Protein AF-0000000070612919 (afdb_homodimer)

Radius of gyration: 32.74 Å; Cα contacts (8 Å, |Δi|>4): 450; chains: 2; bounding box: 88×115×84 Å

Nearest PDB structures (foldseek):
  4xm5-assembly1_A-2  TM=6.635E-01  e=2.424E-01  Nakaseomyces glabratus
  7cq2-assembly1_A  TM=6.556E-01  e=3.305E-01  Saccharomyces cerevisiae YJM789
  7cq4-assembly1_A  TM=4.550E-01  e=1.778E-01  Saccharomyces cerevisiae YJM789
  5kg8-assembly1_D  TM=2.365E-01  e=3.948E+00  Oryctolagus cuniculus
  4xm5-assembly1_A-2  TM=6.132E-01  e=2.180E-01  Nakaseomyces glabratus

InterPro domains:
  IPR018306 Bacteriophage T5, Orf172 DNA-binding [SM00974] (64-147)

Solvent-accessible surface area (backbone atoms only — not comparable to full-atom values): 20672 Å² total; per-residue (Å²): 133,87,78,84,73,82,81,86,69,78,82,78,66,80,74,74,74,72,81,69,80,70,78,74,64,71,74,61,67,83,68,68,73,92,66,70,78,74,61,82,77,72,57,70,63,54,53,39,65,69,39,51,39,24,30,33,34,37,31,32,27,52,76,40,61,33,81,46,35,34,37,57,48,71,43,66,53,92,58,55,65,56,55,50,54,57,49,31,36,85,66,36,55,44,58,61,42,72,27,32,76,41,80,32,72,48,20,65,59,53,47,49,52,52,50,63,76,41,51,91,30,40,57,30,68,70,50,73,86,30,47,30,32,54,48,59,65,66,60,56,50,51,54,44,32,74,73,77,38,88,74,79,66,46,90,73,67,80,58,59,56,47,55,52,19,52,52,53,53,52,58,67,73,98,134,89,79,83,79,79,80,81,77,76,74,76,68,81,74,75,75,69,82,69,79,68,76,73,64,71,70,59,68,79,68,66,72,91,66,70,78,72,63,81,76,70,53,57,69,50,51,42,66,67,38,53,40,24,31,33,35,37,31,30,28,52,75,40,59,33,82,46,34,34,37,57,47,71,44,67,54,91,60,56,65,56,55,53,52,60,47,30,37,86,65,34,56,45,58,61,40,72,29,31,76,41,80,32,71,47,20,66,59,54,48,49,52,52,51,64,78,42,52,92,30,41,57,32,69,70,49,73,84,30,47,30,29,53,48,60,64,66,59,55,50,50,54,46,33,74,73,77,38,89,74,80,66,46,91,75,66,78,58,60,57,47,56,52,21,52,51,52,55,53,58,67,74,98

Foldseek 3Di:
DDCCVPDPDDDPPPPDPPPPDDPPPPPPPVPDDDPPPPPCPDDPVVVLVVFLKWKWWWKDQCLFPNPQKIFTDIDSDPPRVVVQVVVQDDVTPAGIDTFFIGTDRRRVVLSVQLCVVQVVQDPDVPDSVGRMGRHQPVVSQVSSCVVPNHGGTDRDDCSPVSVVVVVVVVVVVD/DPCCVPCPDPVPPDPPPPPPDDPPPPVPPVPDDDPPDPPCPPPPVVVLVVFLKWKWWWKDQCLFPNPQKIFTDIDSDPPRVVVQVVVQDDVTPAGIDTFFIGTDRRRVVLSVQLCVVQVVQDPDVPDSVRRMGRHQPVVSQVSSCVVPNHGGTDRDDCSPVSVVVVVVVVVVVD

Structure (mmCIF, N/CA/C/O backbone):
data_AF-0000000070612919-model_v1
#
loop_
_entity.id
_entity.type
_entity.pdbx_description
1 polymer 'Chromosome segregation ATPase'
#
loop_
_atom_site.group_PDB
_atom_site.id
_atom_site.type_symbol
_atom_site.label_atom_id
_atom_site.label_alt_id
_atom_site.label_comp_id
_atom_site.label_asym_id
_atom_site.label_entity_id
_atom_site.label_seq_id
_atom_site.pdbx_PDB_ins_code
_atom_site.Cartn_x
_atom_site.Cartn_y
_atom_site.Cartn_z
_atom_site.occupancy
_atom_site.B_iso_or_equiv
_atom_site.auth_seq_id
_atom_site.auth_comp_id
_atom_site.auth_asym_id
_atom_site.auth_atom_id
_atom_site.pdbx_PDB_model_num
ATOM 1 N N . MET A 1 1 ? -44.094 54.719 -36.969 1 22.58 1 MET A N 1
ATOM 2 C CA . MET A 1 1 ? -43.469 54.406 -38.25 1 22.58 1 MET A CA 1
ATOM 3 C C . MET A 1 1 ? -41.969 54.719 -38.219 1 22.58 1 MET A C 1
ATOM 5 O O . MET A 1 1 ? -41.281 54.719 -39.219 1 22.58 1 MET A O 1
ATOM 9 N N . LEU A 1 2 ? -41.344 55.125 -36.969 1 25.31 2 LEU A N 1
ATOM 10 C CA . LEU A 1 2 ? -40.156 55.938 -36.906 1 25.31 2 LEU A CA 1
ATOM 11 C C . LEU A 1 2 ? -38.906 55.125 -37.312 1 25.31 2 LEU A C 1
ATOM 13 O O . LEU A 1 2 ? -38.719 54 -36.812 1 25.31 2 LEU A O 1
ATOM 17 N N . SER A 1 3 ? -38.188 55.406 -38.5 1 25.11 3 SER A N 1
ATOM 18 C CA . SER A 1 3 ? -37.219 54.875 -39.469 1 25.11 3 SER A CA 1
ATOM 19 C C . SER A 1 3 ? -35.812 54.875 -38.875 1 25.11 3 SER A C 1
ATOM 21 O O . SER A 1 3 ? -34.906 55.469 -39.469 1 25.11 3 SER A O 1
ATOM 23 N N . SER A 1 4 ? -35.531 54.719 -37.5 1 26.38 4 SER A N 1
ATOM 24 C CA . SER A 1 4 ? -34.281 55.094 -36.875 1 26.38 4 SER A CA 1
ATOM 25 C C . SER A 1 4 ? -33.094 54.312 -37.438 1 26.38 4 SER A C 1
ATOM 27 O O . SER A 1 4 ? -32.969 53.125 -37.156 1 26.38 4 SER A O 1
ATOM 29 N N . SER A 1 5 ? -32.531 54.625 -38.656 1 24.47 5 SER A N 1
ATOM 30 C CA . SER A 1 5 ? -31.562 54.156 -39.625 1 24.47 5 SER A CA 1
ATOM 31 C C . SER A 1 5 ? -30.141 54.188 -39.094 1 24.47 5 SER A C 1
ATOM 33 O O . SER A 1 5 ? -29.328 55.031 -39.469 1 24.47 5 SER A O 1
ATOM 35 N N . VAL A 1 6 ? -29.906 54.188 -37.688 1 26.27 6 VAL A N 1
ATOM 36 C CA . VAL A 1 6 ? -28.594 54.688 -37.25 1 26.27 6 VAL A CA 1
ATOM 37 C C . VAL A 1 6 ? -27.484 53.875 -37.906 1 26.27 6 VAL A C 1
ATOM 39 O O . VAL A 1 6 ? -27.594 52.656 -38.094 1 26.27 6 VAL A O 1
ATOM 42 N N . TYR A 1 7 ? -26.516 54.531 -38.531 1 23 7 TYR A N 1
ATOM 43 C CA . TYR A 1 7 ? -25.359 54.531 -39.438 1 23 7 TYR A CA 1
ATOM 44 C C . TYR A 1 7 ? -24.234 53.656 -38.906 1 23 7 TYR A C 1
ATOM 46 O O . TYR A 1 7 ? -23.766 53.875 -37.781 1 23 7 TYR A O 1
ATOM 54 N N . TRP A 1 8 ? -24.078 52.281 -39.281 1 22.36 8 TRP A N 1
ATOM 55 C CA . TRP A 1 8 ? -23.266 51.094 -39 1 22.36 8 TRP A CA 1
ATOM 56 C C . TRP A 1 8 ? -21.812 51.344 -39.375 1 22.36 8 TRP A C 1
ATOM 58 O O . TRP A 1 8 ? -21.016 50.406 -39.438 1 22.36 8 TRP A O 1
ATOM 68 N N . LYS A 1 9 ? -21.609 52.656 -39.844 1 20.98 9 LYS A N 1
ATOM 69 C CA . LYS A 1 9 ? -20.562 52.719 -40.844 1 20.98 9 LYS A CA 1
ATOM 70 C C . LYS A 1 9 ? -19.234 52.188 -40.312 1 20.98 9 LYS A C 1
ATOM 72 O O . LYS A 1 9 ? -18.609 51.312 -40.906 1 20.98 9 LYS A O 1
ATOM 77 N N . LYS A 1 10 ? -18.406 53.125 -39.844 1 21.59 10 LYS A N 1
ATOM 78 C CA . LYS A 1 10 ? -17.188 53.531 -40.531 1 21.59 10 LYS A CA 1
ATOM 79 C C . LYS A 1 10 ? -16.016 52.656 -40.156 1 21.59 10 LYS A C 1
ATOM 81 O O . LYS A 1 10 ? -15.281 52.156 -41 1 21.59 10 LYS A O 1
ATOM 86 N N . LEU A 1 11 ? -15.32 52.844 -38.906 1 23.86 11 LEU A N 1
ATOM 87 C CA . LEU A 1 11 ? -13.953 53.375 -38.812 1 23.86 11 LEU A CA 1
ATOM 88 C C . LEU A 1 11 ? -12.953 52.219 -38.719 1 23.86 11 LEU A C 1
ATOM 90 O O . LEU A 1 11 ? -11.914 52.344 -38.094 1 23.86 11 LEU A O 1
ATOM 94 N N . CYS A 1 12 ? -13.305 50.938 -39.094 1 22.41 12 CYS A N 1
ATOM 95 C CA . CYS A 1 12 ? -12.484 49.875 -38.5 1 22.41 12 CYS A CA 1
ATOM 96 C C . CYS A 1 12 ? -11.102 49.844 -39.125 1 22.41 12 CYS A C 1
ATOM 98 O O . CYS A 1 12 ? -10.93 49.375 -40.25 1 22.41 12 CYS A O 1
ATOM 100 N N . SER A 1 13 ? -10.477 51.062 -39.125 1 24.03 13 SER A N 1
ATOM 101 C CA . SER A 1 13 ? -9.25 51.094 -39.906 1 24.03 13 SER A CA 1
ATOM 102 C C . SER A 1 13 ? -8.352 49.906 -39.562 1 24.03 13 SER A C 1
ATOM 104 O O . SER A 1 13 ? -8.398 49.406 -38.438 1 24.03 13 SER A O 1
ATOM 106 N N . PRO A 1 14 ? -7.684 49.25 -40.594 1 26.38 14 PRO A N 1
ATOM 107 C CA . PRO A 1 14 ? -6.875 48.031 -40.625 1 26.38 14 PRO A CA 1
ATOM 108 C C . PRO A 1 14 ? -5.594 48.156 -39.812 1 26.38 14 PRO A C 1
ATOM 110 O O . PRO A 1 14 ? -4.777 49.062 -40.062 1 26.38 14 PRO A O 1
ATOM 113 N N . LEU A 1 15 ? -5.75 48.188 -38.438 1 26.31 15 LEU A N 1
ATOM 114 C CA . LEU A 1 15 ? -4.582 48.438 -37.594 1 26.31 15 LEU A CA 1
ATOM 115 C C . LEU A 1 15 ? -3.377 47.656 -38.125 1 26.31 15 LEU A C 1
ATOM 117 O O . LEU A 1 15 ? -3.486 46.469 -38.406 1 26.31 15 LEU A O 1
ATOM 121 N N . LYS A 1 16 ? -2.521 48.375 -38.812 1 26.98 16 LYS A N 1
ATOM 122 C CA . LYS A 1 16 ? -1.224 47.969 -39.344 1 26.98 16 LYS A CA 1
ATOM 123 C C . LYS A 1 16 ? -0.482 47.094 -38.344 1 26.98 16 LYS A C 1
ATOM 125 O O . LYS A 1 16 ? -0.331 47.438 -37.188 1 26.98 16 LYS A O 1
ATOM 130 N N . VAL A 1 17 ? -0.618 45.812 -38.531 1 24.44 17 VAL A N 1
ATOM 131 C CA . VAL A 1 17 ? 0.01 44.719 -37.812 1 24.44 17 VAL A CA 1
ATOM 132 C C . VAL A 1 17 ? 1.516 44.969 -37.719 1 24.44 17 VAL A C 1
ATOM 134 O O . VAL A 1 17 ? 2.211 44.969 -38.719 1 24.44 17 VAL A O 1
ATOM 137 N N . LEU A 1 18 ? 1.846 46.062 -36.969 1 26.64 18 LEU A N 1
ATOM 138 C CA . LEU A 1 18 ? 3.281 46.312 -36.875 1 26.64 18 LEU A CA 1
ATOM 139 C C . LEU A 1 18 ? 4.023 45 -36.594 1 26.64 18 LEU A C 1
ATOM 141 O O . LEU A 1 18 ? 3.541 44.156 -35.844 1 26.64 18 LEU A O 1
ATOM 145 N N . THR A 1 19 ? 4.828 44.562 -37.594 1 27.52 19 THR A N 1
ATOM 146 C CA . THR A 1 19 ? 5.723 43.438 -37.75 1 27.52 19 THR A CA 1
ATOM 147 C C . THR A 1 19 ? 6.688 43.344 -36.562 1 27.52 19 THR A C 1
ATOM 149 O O . THR A 1 19 ? 7.555 44.219 -36.406 1 27.52 19 THR A O 1
ATOM 152 N N . GLY A 1 20 ? 6.094 43.312 -35.375 1 26.23 20 GLY A N 1
ATOM 153 C CA . GLY A 1 20 ? 6.777 43.438 -34.094 1 26.23 20 GLY A CA 1
ATOM 154 C C . GLY A 1 20 ? 8.016 42.594 -34 1 26.23 20 GLY A C 1
ATOM 155 O O . GLY A 1 20 ? 8.016 41.438 -34.438 1 26.23 20 GLY A O 1
ATOM 156 N N . LYS A 1 21 ? 9.203 43.219 -34.125 1 31.52 21 LYS A N 1
ATOM 157 C CA . LYS A 1 21 ? 10.578 42.75 -34.031 1 31.52 21 LYS A CA 1
ATOM 158 C C . LYS A 1 21 ? 10.719 41.688 -32.938 1 31.52 21 LYS A C 1
ATOM 160 O O . LYS A 1 21 ? 10.125 41.812 -31.859 1 31.52 21 LYS A O 1
ATOM 165 N N . SER A 1 22 ? 11.047 40.438 -33.25 1 26.25 22 SER A N 1
ATOM 166 C CA . SER A 1 22 ? 11.164 39.156 -32.562 1 26.25 22 SER A CA 1
ATOM 167 C C . SER A 1 22 ? 12.125 39.25 -31.391 1 26.25 22 SER A C 1
ATOM 169 O O . SER A 1 22 ? 13.211 39.812 -31.5 1 26.25 22 SER A O 1
ATOM 171 N N . TRP A 1 23 ? 11.57 39.219 -30.156 1 23.64 23 TRP A N 1
ATOM 172 C CA . TRP A 1 23 ? 12.188 39.312 -28.844 1 23.64 23 TRP A CA 1
ATOM 173 C C . TRP A 1 23 ? 13.445 38.438 -28.766 1 23.64 23 TRP A C 1
ATOM 175 O O . TRP A 1 23 ? 14.227 38.562 -27.828 1 23.64 23 TRP A O 1
ATOM 185 N N . LYS A 1 24 ? 13.789 37.625 -29.812 1 33 24 LYS A N 1
ATOM 186 C CA . LYS A 1 24 ? 14.938 36.719 -29.734 1 33 24 LYS A CA 1
ATOM 187 C C . LYS A 1 24 ? 16.234 37.5 -29.547 1 33 24 LYS A C 1
ATOM 189 O O . LYS A 1 24 ? 17.219 36.969 -29.047 1 33 24 LYS A O 1
ATOM 194 N N . ASP A 1 25 ? 16.234 38.656 -30.203 1 26.89 25 ASP A N 1
ATOM 195 C CA . ASP A 1 25 ? 17.578 39.188 -30.438 1 26.89 25 ASP A CA 1
ATOM 196 C C . ASP A 1 25 ? 18.203 39.656 -29.125 1 26.89 25 ASP A C 1
ATOM 198 O O . ASP A 1 25 ? 19.438 39.688 -29 1 26.89 25 ASP A O 1
ATOM 202 N N . SER A 1 26 ? 17.422 40.406 -28.375 1 28.47 26 SER A N 1
ATOM 203 C CA . SER A 1 26 ? 18.188 41.219 -27.453 1 28.47 26 SER A CA 1
ATOM 204 C C . SER A 1 26 ? 18.797 40.406 -26.328 1 28.47 26 SER A C 1
ATOM 206 O O . SER A 1 26 ? 19.641 40.875 -25.578 1 28.47 26 SER A O 1
ATOM 208 N N . VAL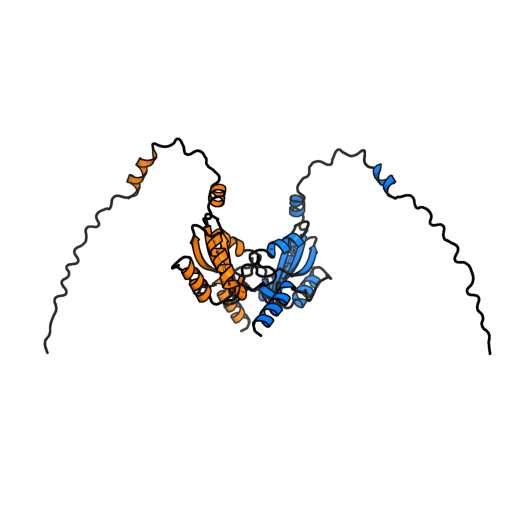 A 1 27 ? 18.266 39.188 -26.094 1 29.53 27 VAL A N 1
ATOM 209 C CA . VAL A 1 27 ? 18.625 38.625 -24.797 1 29.53 27 VAL A CA 1
ATOM 210 C C . VAL A 1 27 ? 20.062 38.125 -24.828 1 29.53 27 VAL A C 1
ATOM 212 O O . VAL A 1 27 ? 20.578 37.625 -23.828 1 29.53 27 VAL A O 1
ATOM 215 N N . TRP A 1 28 ? 20.734 38.156 -25.984 1 27.97 28 TRP A N 1
ATOM 216 C CA . TRP A 1 28 ? 22 37.438 -26.062 1 27.97 28 TRP A CA 1
ATOM 217 C C . TRP A 1 28 ? 23.109 38.219 -25.359 1 27.97 28 TRP A C 1
ATOM 219 O O . TRP A 1 28 ? 24.172 37.656 -25.062 1 27.97 28 TRP A O 1
ATOM 229 N N . SER A 1 29 ? 23.031 39.562 -25.391 1 28.2 29 SER A N 1
ATOM 230 C CA . SER A 1 29 ? 24.312 40.188 -25.156 1 28.2 29 SER A CA 1
ATOM 231 C C . SER A 1 29 ? 24.781 39.969 -23.719 1 28.2 29 SER A C 1
ATOM 233 O O . SER A 1 29 ? 25.969 40.156 -23.406 1 28.2 29 SER A O 1
ATOM 235 N N . TRP A 1 30 ? 23.859 39.906 -22.766 1 27.91 30 TRP A N 1
ATOM 236 C CA . TRP A 1 30 ? 24.406 40.094 -21.422 1 27.91 30 TRP A CA 1
ATOM 237 C C . TRP A 1 30 ? 25.25 38.875 -21 1 27.91 30 TRP A C 1
ATOM 239 O O . TRP A 1 30 ? 25.625 38.75 -19.828 1 27.91 30 TRP A O 1
ATOM 249 N N . SER A 1 31 ? 25.703 38.031 -21.984 1 29.67 31 SER A N 1
ATOM 250 C CA . SER A 1 31 ? 26.344 36.75 -21.641 1 29.67 31 SER A CA 1
ATOM 251 C C . SER A 1 31 ? 27.719 37 -21.047 1 29.67 31 SER A C 1
ATOM 253 O O . SER A 1 31 ? 28.406 36.031 -20.656 1 29.67 31 SER A O 1
ATOM 255 N N . ARG A 1 32 ? 28.391 38.031 -21.344 1 27.06 32 ARG A N 1
ATOM 256 C CA . ARG A 1 32 ? 29.844 37.875 -21.328 1 27.06 32 ARG A CA 1
ATOM 257 C C . ARG A 1 32 ? 30.344 37.719 -19.891 1 27.06 32 ARG A C 1
ATOM 259 O O . ARG A 1 32 ? 31.266 36.906 -19.656 1 27.06 32 ARG A O 1
ATOM 266 N N . LYS A 1 33 ? 30.359 38.781 -19.094 1 30.91 33 LYS A N 1
ATOM 267 C CA . LYS A 1 33 ? 31.438 39.031 -18.141 1 30.91 33 LYS A CA 1
ATOM 268 C C . LYS A 1 33 ? 31.484 38 -17.047 1 30.91 33 LYS A C 1
ATOM 270 O O . LYS A 1 33 ? 32.562 37.5 -16.688 1 30.91 33 LYS A O 1
ATOM 275 N N . SER A 1 34 ? 30.578 38.062 -15.984 1 28.81 34 SER A N 1
ATOM 276 C CA . SER A 1 34 ? 30.984 37.656 -14.641 1 28.81 34 SER A CA 1
ATOM 277 C C . SER A 1 34 ? 31.031 36.125 -14.508 1 28.81 34 SER A C 1
ATOM 279 O O . SER A 1 34 ? 30 35.5 -14.375 1 28.81 34 SER A O 1
ATOM 281 N N . ARG A 1 35 ? 31.812 35.406 -15.273 1 31.92 35 ARG A N 1
ATOM 282 C CA . ARG A 1 35 ? 32.125 34 -15.219 1 31.92 35 ARG A CA 1
ATOM 283 C C . ARG A 1 35 ? 32.594 33.594 -13.82 1 31.92 35 ARG A C 1
ATOM 285 O O . ARG A 1 35 ? 32.938 32.438 -13.586 1 31.92 35 ARG A O 1
ATOM 292 N N . THR A 1 36 ? 33.281 34.438 -13.219 1 30.12 36 THR A N 1
ATOM 293 C CA . THR A 1 36 ? 34.188 33.938 -12.188 1 30.12 36 THR A CA 1
ATOM 294 C C . THR A 1 36 ? 33.406 33.156 -11.133 1 30.12 36 THR A C 1
ATOM 296 O O . THR A 1 36 ? 33.875 32.125 -10.648 1 30.12 36 THR A O 1
ATOM 299 N N . CYS A 1 37 ? 32.656 33.906 -10.297 1 29.39 37 CYS A N 1
ATOM 300 C CA . CYS A 1 37 ? 32.344 33.406 -8.961 1 29.39 37 CYS A CA 1
ATOM 301 C C . CYS A 1 37 ? 31.453 32.188 -9.031 1 29.39 37 CYS A C 1
ATOM 303 O O . CYS A 1 37 ? 30.812 31.828 -8.039 1 29.39 37 CYS A O 1
ATOM 305 N N . ILE A 1 38 ? 30.922 31.781 -10.219 1 32.09 38 ILE A N 1
ATOM 306 C CA . ILE A 1 38 ? 29.969 30.719 -9.969 1 32.09 38 ILE A CA 1
ATOM 307 C C . ILE A 1 38 ? 30.703 29.5 -9.367 1 32.09 38 ILE A C 1
ATOM 309 O O . ILE A 1 38 ? 31.406 28.781 -10.078 1 32.09 38 ILE A O 1
ATOM 313 N N . SER A 1 39 ? 31.578 29.688 -8.492 1 33.22 39 SER A N 1
ATOM 314 C CA . SER A 1 39 ? 32.125 28.547 -7.754 1 33.22 39 SER A CA 1
ATOM 315 C C . SER A 1 39 ? 31.047 27.453 -7.578 1 33.22 39 SER A C 1
ATOM 317 O O . SER A 1 39 ? 29.859 27.75 -7.551 1 33.22 39 SER A O 1
ATOM 319 N N . SER A 1 40 ? 31.406 26.141 -7.824 1 33.94 40 SER A N 1
ATOM 320 C CA . SER A 1 40 ? 30.797 24.828 -7.848 1 33.94 40 SER A CA 1
ATOM 321 C C . SER A 1 40 ? 29.891 24.609 -6.641 1 33.94 40 SER A C 1
ATOM 323 O O . SER A 1 40 ? 30.328 24.062 -5.625 1 33.94 40 SER A O 1
ATOM 325 N N . MET A 1 41 ? 29.438 25.516 -5.965 1 36.84 41 MET A N 1
ATOM 326 C CA . MET A 1 41 ? 28.484 25.109 -4.938 1 36.84 41 MET A CA 1
ATOM 327 C C . MET A 1 41 ? 27.453 24.125 -5.5 1 36.84 41 MET A C 1
ATOM 329 O O . MET A 1 41 ? 26.578 24.516 -6.277 1 36.84 41 MET A O 1
ATOM 333 N N . ASN A 1 42 ? 27.703 22.938 -5.957 1 38.41 42 ASN A N 1
ATOM 334 C CA . ASN A 1 42 ? 27.047 21.703 -6.371 1 38.41 42 ASN A CA 1
ATOM 335 C C . ASN A 1 42 ? 25.625 21.609 -5.828 1 38.41 42 ASN A C 1
ATOM 337 O O . ASN A 1 42 ? 25.141 22.547 -5.203 1 38.41 42 ASN A O 1
ATOM 341 N N . ALA A 1 43 ? 25.078 20.422 -4.957 1 38.56 43 ALA A N 1
ATOM 342 C CA . ALA A 1 43 ? 23.891 19.578 -5.055 1 38.56 43 ALA A CA 1
ATOM 343 C C . ALA A 1 43 ? 22.656 20.312 -4.566 1 38.56 43 ALA A C 1
ATOM 345 O O . ALA A 1 43 ? 22.641 20.875 -3.465 1 38.56 43 ALA A O 1
ATOM 346 N N . PRO A 1 44 ? 21.797 20.859 -5.445 1 47.38 44 PRO A N 1
ATOM 347 C CA . PRO A 1 44 ? 20.422 21.219 -5.086 1 47.38 44 PRO A CA 1
ATOM 348 C C . PRO A 1 44 ? 19.906 20.422 -3.889 1 47.38 44 PRO A C 1
ATOM 350 O O . PRO A 1 44 ? 19.125 20.953 -3.09 1 47.38 44 PRO A O 1
ATOM 353 N N . SER A 1 45 ? 20.266 19.172 -3.912 1 49.69 45 SER A N 1
ATOM 354 C CA . SER A 1 45 ? 19.859 18.312 -2.816 1 49.69 45 SER A CA 1
ATOM 355 C C . SER A 1 45 ? 20.375 18.812 -1.479 1 49.69 45 SER A C 1
ATOM 357 O O . SER A 1 45 ? 19.703 18.719 -0.458 1 49.69 45 SER A O 1
ATOM 359 N N . LEU A 1 46 ? 21.672 19.328 -1.546 1 50.41 46 LEU A N 1
ATOM 360 C CA . LEU A 1 46 ? 22.266 19.828 -0.306 1 50.41 46 LEU A CA 1
ATOM 361 C C . LEU A 1 46 ? 21.578 21.094 0.168 1 50.41 46 LEU A C 1
ATOM 363 O O . LEU A 1 46 ? 21.328 21.266 1.365 1 50.41 46 LEU A O 1
ATOM 367 N N . TRP A 1 47 ? 21.391 22.031 -0.748 1 47.56 47 TRP A N 1
ATOM 368 C CA . TRP A 1 47 ? 20.719 23.266 -0.361 1 47.56 47 TRP A CA 1
ATOM 369 C C . TRP A 1 47 ? 19.297 22.984 0.123 1 47.56 47 TRP A C 1
ATOM 371 O O . TRP A 1 47 ? 18.828 23.594 1.09 1 47.56 47 TRP A O 1
ATOM 381 N N . ALA A 1 48 ? 18.531 22.172 -0.645 1 52.47 48 ALA A N 1
ATOM 382 C CA . ALA A 1 48 ? 17.219 21.75 -0.156 1 52.47 48 ALA A CA 1
ATOM 383 C C . ALA A 1 48 ? 17.328 21.094 1.217 1 52.47 48 ALA A C 1
ATOM 385 O O . ALA A 1 48 ? 16.469 21.281 2.074 1 52.47 48 ALA A O 1
ATOM 386 N N . GLN A 1 49 ? 18.406 20.312 1.285 1 53.12 49 GLN A N 1
ATOM 387 C CA . GLN A 1 49 ? 18.672 19.719 2.594 1 53.12 49 GLN A CA 1
ATOM 388 C C . GLN A 1 49 ? 18.906 20.797 3.643 1 53.12 49 GLN A C 1
ATOM 390 O O . GLN A 1 49 ? 18.578 20.625 4.812 1 53.12 49 GLN A O 1
ATOM 395 N N . LEU A 1 50 ? 19.484 21.844 3.053 1 62.19 50 LEU A N 1
ATOM 396 C CA . LEU A 1 50 ? 19.812 22.891 4.027 1 62.19 50 LEU A CA 1
ATOM 397 C C . LEU A 1 50 ? 18.578 23.734 4.332 1 62.19 50 LEU A C 1
ATOM 399 O O . LEU A 1 50 ? 18.422 24.234 5.453 1 62.19 50 LEU A O 1
ATOM 403 N N . THR A 1 51 ? 17.688 23.844 3.287 1 74.25 51 THR A N 1
ATOM 404 C CA . THR A 1 51 ? 16.5 24.641 3.576 1 74.25 51 THR A CA 1
ATOM 405 C C . THR A 1 51 ? 15.367 23.75 4.066 1 74.25 51 THR A C 1
ATOM 407 O O . THR A 1 51 ? 15.359 22.531 3.814 1 74.25 51 THR A O 1
ATOM 410 N N . LYS A 1 52 ? 14.555 24.141 4.91 1 89.56 52 LYS A N 1
ATOM 411 C CA . LYS A 1 52 ? 13.367 23.469 5.426 1 89.56 52 LYS A CA 1
ATOM 412 C C . LYS A 1 52 ? 12.242 23.469 4.395 1 89.56 52 LYS A C 1
ATOM 414 O O . LYS A 1 52 ? 11.133 23.016 4.68 1 89.56 52 LYS A O 1
ATOM 419 N N . GLN A 1 53 ? 12.664 23.969 3.168 1 93.69 53 GLN A N 1
ATOM 420 C CA . GLN A 1 53 ? 11.664 24.078 2.113 1 93.69 53 GLN A CA 1
ATOM 421 C C . GLN A 1 53 ? 11.297 22.703 1.553 1 93.69 53 GLN A C 1
ATOM 423 O O . GLN A 1 53 ? 12.164 21.828 1.417 1 93.69 53 GLN A O 1
ATOM 428 N N . GLY A 1 54 ? 10 22.531 1.202 1 97 54 GLY A N 1
ATOM 429 C CA . GLY A 1 54 ? 9.5 21.297 0.622 1 97 54 GLY A CA 1
ATOM 430 C C . GLY A 1 54 ? 8.008 21.328 0.338 1 97 54 GLY A C 1
ATOM 431 O O . GLY A 1 54 ? 7.414 22.406 0.247 1 97 54 GLY A O 1
ATOM 432 N N . HIS A 1 55 ? 7.527 20.188 0.036 1 98 55 HIS A N 1
ATOM 433 C CA . HIS A 1 55 ? 6.105 20.031 -0.262 1 98 55 HIS A CA 1
ATOM 434 C C . HIS A 1 55 ? 5.445 19.062 0.699 1 98 55 HIS A C 1
ATOM 436 O O . HIS A 1 55 ? 5.945 17.953 0.907 1 98 55 HIS A O 1
ATOM 442 N N . VAL A 1 56 ? 4.387 19.484 1.317 1 98.62 56 VAL A N 1
ATOM 443 C CA . VAL A 1 56 ? 3.512 18.578 2.057 1 98.62 56 VAL A CA 1
ATOM 444 C C . VAL A 1 56 ? 2.393 18.094 1.144 1 98.62 56 VAL A C 1
ATOM 446 O O . VAL A 1 56 ? 1.77 18.875 0.429 1 98.62 56 VAL A O 1
ATOM 449 N N . TYR A 1 57 ? 2.213 16.797 1.1 1 98.75 57 TYR A N 1
ATOM 450 C CA . TYR A 1 57 ? 1.181 16.25 0.224 1 98.75 57 TYR A CA 1
ATOM 451 C C . TYR A 1 57 ? 0.121 15.516 1.026 1 98.75 57 TYR A C 1
ATOM 453 O O . TYR A 1 57 ? 0.416 14.945 2.082 1 98.75 57 TYR A O 1
ATOM 461 N N . VAL A 1 58 ? -1.085 15.547 0.547 1 98.81 58 VAL A N 1
ATOM 462 C CA . VAL A 1 58 ? -2.225 14.75 0.985 1 98.81 58 VAL A CA 1
ATOM 463 C C . VAL A 1 58 ? -2.699 13.859 -0.16 1 98.81 58 VAL A C 1
ATOM 465 O O . VAL A 1 58 ? -3.152 14.352 -1.194 1 98.81 58 VAL A O 1
ATOM 468 N N . ILE A 1 59 ? -2.561 12.531 0.049 1 98.75 59 ILE A N 1
ATOM 469 C CA . ILE A 1 59 ? -2.895 11.617 -1.037 1 98.75 59 ILE A CA 1
ATOM 470 C C . ILE A 1 59 ? -3.773 10.484 -0.507 1 98.75 59 ILE A C 1
ATOM 472 O O . ILE A 1 59 ? -3.787 10.211 0.695 1 98.75 59 ILE A O 1
ATOM 476 N N . SER A 1 60 ? -4.543 9.945 -1.375 1 98.75 60 SER A N 1
ATOM 477 C CA . SER A 1 60 ? -5.387 8.805 -1.053 1 98.75 60 SER A CA 1
ATOM 478 C C . SER A 1 60 ? -5.281 7.723 -2.121 1 98.75 60 SER A C 1
ATOM 480 O O . SER A 1 60 ? -4.699 7.945 -3.184 1 98.75 60 SER A O 1
ATOM 482 N N . ASN A 1 61 ? -5.711 6.602 -1.851 1 98.5 61 ASN A N 1
ATOM 483 C CA . ASN A 1 61 ? -5.816 5.441 -2.727 1 98.5 61 ASN A CA 1
ATOM 484 C C . ASN A 1 61 ? -7.051 4.605 -2.404 1 98.5 61 ASN A C 1
ATOM 486 O O . ASN A 1 61 ? -6.953 3.57 -1.744 1 98.5 61 ASN A O 1
ATOM 490 N N . ILE A 1 62 ? -8.148 5.086 -2.852 1 97.5 62 ILE A N 1
ATOM 491 C CA . ILE A 1 62 ? -9.453 4.559 -2.451 1 97.5 62 ILE A CA 1
ATOM 492 C C . ILE A 1 62 ? -9.555 3.088 -2.854 1 97.5 62 ILE A C 1
ATOM 494 O O . ILE A 1 62 ? -10.117 2.273 -2.117 1 97.5 62 ILE A O 1
ATOM 498 N N . GLY A 1 63 ? -9.008 2.742 -3.986 1 97.56 63 GLY A N 1
ATOM 499 C CA . GLY A 1 63 ? -9.078 1.357 -4.422 1 97.56 63 GLY A CA 1
ATOM 500 C C . GLY A 1 63 ? -8.273 0.413 -3.549 1 97.56 63 GLY A C 1
ATOM 501 O O . GLY A 1 63 ? -8.531 -0.793 -3.531 1 97.56 63 GLY A O 1
ATOM 502 N N . SER A 1 64 ? -7.316 0.989 -2.848 1 98.44 64 SER A N 1
ATOM 503 C CA . SER A 1 64 ? -6.434 0.158 -2.033 1 98.44 64 SER A CA 1
ATOM 504 C C . SER A 1 64 ? -6.852 0.182 -0.566 1 98.44 64 SER A C 1
ATOM 506 O O . SER A 1 64 ? -6.855 -0.855 0.1 1 98.44 64 SER A O 1
ATOM 508 N N . PHE A 1 65 ? -7.191 1.387 -0.089 1 98.44 65 PHE A N 1
ATOM 509 C CA . PHE A 1 65 ? -7.309 1.543 1.355 1 98.44 65 PHE A CA 1
ATOM 510 C C . PHE A 1 65 ? -8.742 1.895 1.748 1 98.44 65 PHE A C 1
ATOM 512 O O . PHE A 1 65 ? -9.086 1.884 2.932 1 98.44 65 PHE A O 1
ATOM 519 N N . GLY A 1 66 ? -9.57 2.201 0.753 1 97 66 GLY A N 1
ATOM 520 C CA . GLY A 1 66 ? -10.938 2.598 1.044 1 97 66 GLY A CA 1
ATOM 521 C C . GLY A 1 66 ? -11.102 4.098 1.206 1 97 66 GLY A C 1
ATOM 522 O O . GLY A 1 66 ? -10.141 4.855 1.047 1 97 66 GLY A O 1
ATOM 523 N N . GLU A 1 67 ? -12.328 4.496 1.504 1 96.75 67 GLU A N 1
ATOM 524 C CA . GLU A 1 67 ? -12.672 5.91 1.626 1 96.75 67 GLU A CA 1
ATOM 525 C C . GLU A 1 67 ? -12.117 6.504 2.918 1 96.75 67 GLU A C 1
ATOM 527 O O . GLU A 1 67 ? -11.922 5.789 3.902 1 96.75 67 GLU A O 1
ATOM 532 N N . ASN A 1 68 ? -11.781 7.785 2.865 1 98.12 68 ASN A N 1
ATOM 533 C CA . ASN A 1 68 ? -11.414 8.586 4.027 1 98.12 68 ASN A CA 1
ATOM 534 C C . ASN A 1 68 ? -10.086 8.133 4.621 1 98.12 68 ASN A C 1
ATOM 536 O O . ASN A 1 68 ? -9.836 8.32 5.812 1 98.12 68 ASN A O 1
ATOM 540 N N . VAL A 1 69 ? -9.312 7.445 3.859 1 98.75 69 VAL A N 1
ATOM 541 C CA . VAL A 1 69 ? -7.957 7.094 4.273 1 98.75 69 VAL A CA 1
ATOM 542 C C . VAL A 1 69 ? -6.945 7.93 3.496 1 98.75 69 VAL A C 1
ATOM 544 O O . VAL A 1 69 ? -6.926 7.898 2.262 1 98.75 69 VAL A O 1
ATOM 547 N N . PHE A 1 70 ? -6.113 8.648 4.227 1 98.94 70 PHE A N 1
ATOM 548 C CA . PHE A 1 70 ? -5.18 9.57 3.588 1 98.94 70 PHE A CA 1
ATOM 549 C C . PHE A 1 70 ? -3.764 9.352 4.113 1 98.94 70 PHE A C 1
ATOM 551 O O . PHE A 1 70 ? -3.572 9.062 5.293 1 98.94 70 PHE A O 1
ATOM 558 N N . LYS A 1 71 ? -2.814 9.492 3.248 1 98.88 71 LYS A N 1
ATOM 559 C CA . LYS A 1 71 ? -1.414 9.656 3.629 1 98.88 71 LYS A CA 1
ATOM 560 C C . LYS A 1 71 ? -1.005 11.125 3.613 1 98.88 71 LYS A C 1
ATOM 562 O O . LYS A 1 71 ? -1.277 11.844 2.648 1 98.88 71 LYS A O 1
ATOM 567 N N . ILE A 1 72 ? -0.494 11.555 4.668 1 98.88 72 ILE A N 1
ATOM 568 C CA . ILE A 1 72 ? 0.041 12.906 4.781 1 98.88 72 ILE A CA 1
ATOM 569 C C . ILE A 1 72 ? 1.549 12.844 5.016 1 98.88 72 ILE A C 1
ATOM 571 O O . ILE A 1 72 ? 2.002 12.352 6.047 1 98.88 72 ILE A O 1
ATOM 575 N N . GLY A 1 73 ? 2.291 13.281 4.059 1 98.38 73 GLY A N 1
ATOM 576 C CA . GLY A 1 73 ? 3.744 13.281 4.137 1 98.38 73 GLY A CA 1
ATOM 577 C C . GLY A 1 73 ? 4.375 14.508 3.494 1 98.38 73 GLY A C 1
ATOM 578 O O . GLY A 1 73 ? 3.689 15.5 3.23 1 98.38 73 GLY A O 1
ATOM 579 N N . MET A 1 74 ? 5.699 14.445 3.354 1 98 74 MET A N 1
ATOM 580 C CA . MET A 1 74 ? 6.41 15.555 2.729 1 98 74 MET A CA 1
ATOM 581 C C . MET A 1 74 ? 7.555 15.047 1.856 1 98 74 MET A C 1
ATOM 583 O O . MET A 1 74 ? 7.965 13.891 1.972 1 98 74 MET A O 1
ATOM 587 N N . THR A 1 75 ? 7.922 15.836 0.953 1 98 75 THR A N 1
ATOM 588 C CA . THR A 1 75 ? 9.055 15.547 0.079 1 98 75 THR A CA 1
ATOM 589 C C . THR A 1 75 ? 9.828 16.828 -0.234 1 98 75 THR A C 1
ATOM 591 O O . THR A 1 75 ? 9.266 17.922 -0.235 1 98 75 THR A O 1
ATOM 594 N N . ARG A 1 76 ? 11.078 16.656 -0.415 1 96.44 76 ARG A N 1
ATOM 595 C CA . ARG A 1 76 ? 11.93 17.781 -0.785 1 96.44 76 ARG A CA 1
ATOM 596 C C . ARG A 1 76 ? 12.414 17.656 -2.227 1 96.44 76 ARG A C 1
ATOM 598 O O . ARG A 1 76 ? 13.305 18.391 -2.654 1 96.44 76 ARG A O 1
ATOM 605 N N . ARG A 1 77 ? 11.828 16.734 -2.863 1 95.44 77 ARG A N 1
ATOM 606 C CA . ARG A 1 77 ? 12.18 16.562 -4.27 1 95.44 77 ARG A CA 1
ATOM 607 C C . ARG A 1 77 ? 11.812 17.797 -5.082 1 95.44 77 ARG A C 1
ATOM 609 O O . ARG A 1 77 ? 10.805 18.469 -4.805 1 95.44 77 ARG A O 1
ATOM 616 N N . LEU A 1 78 ? 12.625 18.062 -6.074 1 93.81 78 LEU A N 1
ATOM 617 C CA . LEU A 1 78 ? 12.328 19.172 -6.988 1 93.81 78 LEU A CA 1
ATOM 618 C C . LEU A 1 78 ? 11 18.922 -7.707 1 93.81 78 LEU A C 1
ATOM 620 O O . LEU A 1 78 ? 10.219 19.859 -7.895 1 93.81 78 LEU A O 1
ATOM 624 N N . GLU A 1 79 ? 10.828 17.672 -8.172 1 97.12 79 GLU A N 1
ATOM 625 C CA . GLU A 1 79 ? 9.555 17.25 -8.75 1 97.12 79 GLU A CA 1
ATOM 626 C C . GLU A 1 79 ? 8.758 16.406 -7.758 1 97.12 79 GLU A C 1
ATOM 628 O O . GLU A 1 79 ? 8.914 15.18 -7.703 1 97.12 79 GLU A O 1
ATOM 633 N N . PRO A 1 80 ? 7.918 17.047 -7.012 1 97.94 80 PRO A N 1
ATOM 634 C CA . PRO A 1 80 ? 7.258 16.359 -5.898 1 97.94 80 PRO A CA 1
ATOM 635 C C . PRO A 1 80 ? 6.383 15.195 -6.363 1 97.94 80 PRO A C 1
ATOM 637 O O . PRO A 1 80 ? 6.184 14.234 -5.613 1 97.94 80 PRO A O 1
ATOM 640 N N . MET A 1 81 ? 5.918 15.227 -7.621 1 98.31 81 MET A N 1
ATOM 641 C CA . MET A 1 81 ? 5.055 14.172 -8.141 1 98.31 81 MET A CA 1
ATOM 642 C C . MET A 1 81 ? 5.824 12.859 -8.281 1 98.31 81 MET A C 1
ATOM 644 O O . 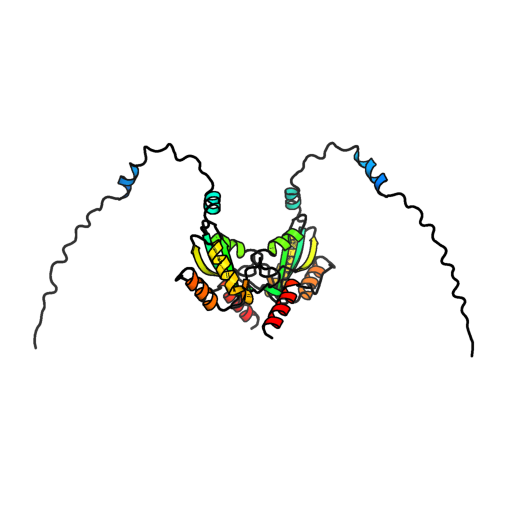MET A 1 81 ? 5.223 11.789 -8.344 1 98.31 81 MET A O 1
ATOM 648 N N . GLU A 1 82 ? 7.117 12.898 -8.336 1 98.38 82 GLU A N 1
ATOM 649 C CA . GLU A 1 82 ? 7.93 11.688 -8.391 1 98.38 82 GLU A CA 1
ATOM 650 C C . GLU A 1 82 ? 7.77 10.859 -7.121 1 98.38 82 GLU A C 1
ATOM 652 O O . GLU A 1 82 ? 7.824 9.625 -7.172 1 98.38 82 GLU A O 1
ATOM 657 N N . ARG A 1 83 ? 7.551 11.578 -6.02 1 98.5 83 ARG A N 1
ATOM 658 C CA . ARG A 1 83 ? 7.32 10.859 -4.77 1 98.5 83 ARG A CA 1
ATOM 659 C C . ARG A 1 83 ? 6.004 10.094 -4.812 1 98.5 83 ARG A C 1
ATOM 661 O O . ARG A 1 83 ? 5.93 8.953 -4.355 1 98.5 83 ARG A O 1
ATOM 668 N N . VAL A 1 84 ? 5.012 10.695 -5.352 1 98.44 84 VAL A N 1
ATOM 669 C CA . VAL A 1 84 ? 3.705 10.047 -5.457 1 98.44 84 VAL A CA 1
ATOM 670 C C . VAL A 1 84 ? 3.807 8.828 -6.367 1 98.44 84 VAL A C 1
ATOM 672 O O . VAL A 1 84 ? 3.236 7.773 -6.07 1 98.44 84 VAL A O 1
ATOM 675 N N . LYS A 1 85 ? 4.555 8.969 -7.426 1 98.31 85 LYS A N 1
ATOM 676 C CA . LYS A 1 85 ? 4.766 7.852 -8.344 1 98.31 85 LYS A CA 1
ATOM 677 C C . LYS A 1 85 ? 5.488 6.695 -7.652 1 98.31 85 LYS A C 1
ATOM 679 O O . LYS A 1 85 ? 5.117 5.535 -7.828 1 98.31 85 LYS A O 1
ATOM 684 N N . GLU A 1 86 ? 6.453 7.078 -6.93 1 98.31 86 GLU A N 1
ATOM 685 C CA . GLU A 1 86 ? 7.203 6.074 -6.18 1 98.31 86 GLU A CA 1
ATOM 686 C C . GLU A 1 86 ? 6.301 5.324 -5.207 1 98.31 86 GLU A C 1
ATOM 688 O O . GLU A 1 86 ? 6.348 4.094 -5.133 1 98.31 86 GLU A O 1
ATOM 693 N N . LEU A 1 87 ? 5.5 6.066 -4.496 1 98.62 87 LEU A N 1
ATOM 694 C CA . LEU A 1 87 ? 4.59 5.48 -3.516 1 98.62 87 LEU A CA 1
ATOM 695 C C . LEU A 1 87 ? 3.535 4.621 -4.199 1 98.62 87 LEU A C 1
ATOM 697 O O . LEU A 1 87 ? 2.947 3.736 -3.572 1 98.62 87 LEU A O 1
ATOM 701 N N . SER A 1 88 ? 3.305 4.879 -5.465 1 98.44 88 SER A N 1
ATOM 702 C CA . SER A 1 88 ? 2.297 4.164 -6.242 1 98.44 88 SER A CA 1
ATOM 703 C C . SER A 1 88 ? 2.887 2.924 -6.906 1 98.44 88 SER A C 1
ATOM 705 O O . SER A 1 88 ? 2.332 2.412 -7.879 1 98.44 88 SER A O 1
ATOM 707 N N . GLY A 1 89 ? 3.941 2.402 -6.418 1 98 89 GLY A N 1
ATOM 708 C CA . GLY A 1 89 ? 4.656 1.296 -7.039 1 98 89 GLY A CA 1
ATOM 709 C C . GLY A 1 89 ? 4.07 -0.06 -6.688 1 98 89 GLY A C 1
ATOM 710 O O . GLY A 1 89 ? 2.85 -0.205 -6.578 1 98 89 GLY A O 1
ATOM 711 N N . ALA A 1 90 ? 4.852 -1.084 -6.504 1 98.25 90 ALA A N 1
ATOM 712 C CA . ALA A 1 90 ? 4.473 -2.492 -6.441 1 98.25 90 ALA A CA 1
ATOM 713 C C . ALA A 1 90 ? 3.764 -2.811 -5.129 1 98.25 90 ALA A C 1
ATOM 715 O O . ALA A 1 90 ? 3.051 -3.812 -5.031 1 98.25 90 ALA A O 1
ATOM 716 N N . ALA A 1 91 ? 3.857 -1.928 -4.156 1 98.75 91 ALA A N 1
ATOM 717 C CA . ALA A 1 91 ? 3.367 -2.256 -2.818 1 98.75 91 ALA A CA 1
ATOM 718 C C . ALA A 1 91 ? 1.854 -2.078 -2.73 1 98.75 91 ALA A C 1
ATOM 720 O O . ALA A 1 91 ? 1.225 -2.533 -1.772 1 98.75 91 ALA A O 1
ATOM 721 N N . VAL A 1 92 ? 1.299 -1.43 -3.807 1 98.88 92 VAL A N 1
ATOM 722 C CA . VAL A 1 92 ? -0.126 -1.125 -3.729 1 98.88 92 VAL A CA 1
ATOM 723 C C . VAL A 1 92 ? -0.821 -1.567 -5.016 1 98.88 92 VAL A C 1
ATOM 725 O O . VAL A 1 92 ? -0.236 -1.5 -6.098 1 98.88 92 VAL A O 1
ATOM 728 N N . PRO A 1 93 ? -2.113 -1.938 -4.926 1 98.69 93 PRO A N 1
ATOM 729 C CA . PRO A 1 93 ? -2.834 -2.406 -6.113 1 98.69 93 PRO A CA 1
ATOM 730 C C . PRO A 1 93 ? -3.23 -1.268 -7.051 1 98.69 93 PRO A C 1
ATOM 732 O O . PRO A 1 93 ? -3.455 -1.494 -8.242 1 98.69 93 PRO A O 1
ATOM 735 N N . PHE A 1 94 ? -3.404 -0.044 -6.496 1 98.62 94 PHE A N 1
ATOM 736 C CA . PHE A 1 94 ? -3.797 1.112 -7.293 1 98.62 94 PHE A CA 1
ATOM 737 C C . PHE A 1 94 ? -2.918 2.314 -6.969 1 98.62 94 PHE A C 1
ATOM 739 O O . PHE A 1 94 ? -2.297 2.369 -5.906 1 98.62 94 PHE A O 1
ATOM 746 N N . ASP A 1 95 ? -2.949 3.244 -7.836 1 97.81 95 ASP A N 1
ATOM 747 C CA . ASP A 1 95 ? -2.133 4.441 -7.66 1 97.81 95 ASP A CA 1
ATOM 748 C C . ASP A 1 95 ? -2.754 5.387 -6.633 1 97.81 95 ASP A C 1
ATOM 750 O O . ASP A 1 95 ? -3.973 5.391 -6.441 1 97.81 95 ASP A O 1
ATOM 754 N N . PHE A 1 96 ? -1.863 6.164 -6.086 1 98.56 96 PHE A N 1
ATOM 755 C CA . PHE A 1 96 ? -2.338 7.238 -5.223 1 98.56 96 PHE A CA 1
ATOM 756 C C . PHE A 1 96 ? -2.898 8.391 -6.047 1 98.56 96 PHE A C 1
ATOM 758 O O . PHE A 1 96 ? -2.359 8.719 -7.105 1 98.56 96 PHE A O 1
ATOM 765 N N . ASP A 1 97 ? -3.924 8.977 -5.512 1 98.31 97 ASP A N 1
ATOM 766 C CA . ASP A 1 97 ? -4.473 10.227 -6.027 1 98.31 97 ASP A CA 1
ATOM 767 C C . ASP A 1 97 ? -4.082 11.406 -5.145 1 98.31 97 ASP A C 1
ATOM 769 O O . ASP A 1 97 ? -4.105 11.305 -3.914 1 98.31 97 ASP A O 1
ATOM 773 N N . VAL A 1 98 ? -3.76 12.523 -5.781 1 98.31 98 VAL A N 1
ATOM 774 C CA . VAL A 1 98 ? -3.322 13.703 -5.039 1 98.31 98 VAL A CA 1
ATOM 775 C C . VAL A 1 98 ? -4.523 14.594 -4.738 1 98.31 98 VAL A C 1
ATOM 777 O O . VAL A 1 98 ? -5.277 14.961 -5.645 1 98.31 98 VAL A O 1
ATOM 780 N N . HIS A 1 99 ? -4.715 14.891 -3.52 1 98.62 99 HIS A N 1
ATOM 781 C CA . HIS A 1 99 ? -5.711 15.875 -3.121 1 98.62 99 HIS A CA 1
ATOM 782 C C . HIS A 1 99 ? -5.098 17.266 -2.988 1 98.62 99 HIS A C 1
ATOM 784 O O . HIS A 1 99 ? -5.695 18.25 -3.41 1 98.62 99 HIS A O 1
ATOM 790 N N . ALA A 1 100 ? -3.912 17.328 -2.395 1 98.12 100 ALA A N 1
ATOM 791 C CA . ALA A 1 100 ? -3.205 18.578 -2.203 1 98.12 100 ALA A CA 1
ATOM 792 C C . ALA A 1 100 ? -1.694 18.375 -2.238 1 98.12 100 ALA A C 1
ATOM 794 O O . ALA A 1 100 ? -1.185 17.375 -1.719 1 98.12 100 ALA A O 1
ATOM 795 N N . MET A 1 101 ? -1.032 19.219 -2.885 1 98 101 MET A N 1
ATOM 796 C CA . MET A 1 101 ? 0.418 19.375 -2.898 1 98 101 MET A CA 1
ATOM 797 C C . MET A 1 101 ? 0.81 20.797 -2.492 1 98 101 MET A C 1
ATOM 799 O O . MET A 1 101 ? 0.683 21.734 -3.285 1 98 101 MET A O 1
ATOM 803 N N . ILE A 1 102 ? 1.282 20.953 -1.296 1 97.56 102 ILE A N 1
ATOM 804 C CA . ILE A 1 102 ? 1.438 22.266 -0.688 1 97.56 102 ILE A CA 1
ATOM 805 C C . ILE A 1 102 ? 2.922 22.609 -0.589 1 97.56 102 ILE A C 1
ATOM 807 O O . ILE A 1 102 ? 3.672 21.969 0.145 1 97.56 102 ILE A O 1
ATOM 811 N N . SER A 1 103 ? 3.295 23.641 -1.258 1 95.5 103 SER A N 1
ATOM 812 C CA . SER A 1 103 ? 4.656 24.156 -1.141 1 95.5 103 SER A CA 1
ATOM 813 C C . SER A 1 103 ? 4.82 24.984 0.122 1 95.5 103 SER A C 1
ATOM 815 O O . SER A 1 103 ? 4.004 25.875 0.397 1 95.5 103 SER A O 1
ATOM 817 N N . CYS A 1 104 ? 5.852 24.641 0.872 1 92.69 104 CYS A N 1
ATOM 818 C CA . CYS A 1 104 ? 6.062 25.281 2.162 1 92.69 104 CYS A CA 1
ATOM 819 C C . CYS A 1 104 ? 7.527 25.656 2.357 1 92.69 104 CYS A C 1
ATOM 821 O O . CYS A 1 104 ? 8.422 24.906 1.951 1 92.69 104 CYS A O 1
ATOM 823 N N . ASP A 1 105 ? 7.711 26.828 3.008 1 93.06 105 ASP A N 1
ATOM 824 C CA . ASP A 1 105 ? 9.062 27.219 3.391 1 93.06 105 ASP A CA 1
ATOM 825 C C . ASP A 1 105 ? 9.594 26.328 4.504 1 93.06 105 ASP A C 1
ATOM 827 O O . ASP A 1 105 ? 10.805 26.078 4.59 1 93.06 105 ASP A O 1
ATOM 831 N N . ASP A 1 106 ? 8.688 25.859 5.305 1 95.38 106 ASP A N 1
ATOM 832 C CA . ASP A 1 106 ? 9.016 24.922 6.383 1 95.38 106 ASP A CA 1
ATOM 833 C C . ASP A 1 106 ? 8.078 23.719 6.367 1 95.38 106 ASP A C 1
ATOM 835 O O . ASP A 1 106 ? 7.195 23.594 7.219 1 95.38 106 ASP A O 1
ATOM 839 N N . ALA A 1 107 ? 8.359 22.828 5.527 1 96.38 107 ALA A N 1
ATOM 840 C CA . ALA A 1 107 ? 7.5 21.672 5.289 1 96.38 107 ALA A CA 1
ATOM 841 C C . ALA A 1 107 ? 7.496 20.719 6.492 1 96.38 107 ALA A C 1
ATOM 843 O O . ALA A 1 107 ? 6.438 20.234 6.898 1 96.38 107 ALA A O 1
ATOM 844 N N . PRO A 1 108 ? 8.656 20.516 7.078 1 96.56 108 PRO A N 1
ATOM 845 C CA . PRO A 1 108 ? 8.656 19.641 8.258 1 96.56 108 PRO A CA 1
ATOM 846 C C . PRO A 1 108 ? 7.758 20.172 9.375 1 96.56 108 PRO A C 1
ATOM 848 O O . PRO A 1 108 ? 7.062 19.391 10.031 1 96.56 108 PRO A O 1
ATOM 851 N N . ALA A 1 109 ? 7.738 21.422 9.562 1 96.62 109 ALA A N 1
ATOM 852 C CA . ALA A 1 109 ? 6.914 22 10.617 1 96.62 109 ALA A CA 1
ATOM 853 C C . ALA A 1 109 ? 5.43 21.812 10.328 1 96.62 109 ALA A C 1
ATOM 855 O O . ALA A 1 109 ? 4.652 21.469 11.219 1 96.62 109 ALA A O 1
ATOM 856 N N . LEU A 1 110 ? 5.031 22.062 9.125 1 97.12 110 LEU A N 1
ATOM 857 C CA . LEU A 1 110 ? 3.629 21.875 8.773 1 97.12 110 LEU A CA 1
ATOM 858 C C . LEU A 1 110 ? 3.225 20.422 8.898 1 97.12 110 LEU A C 1
ATOM 860 O O . LEU A 1 110 ? 2.166 20.109 9.445 1 97.12 110 LEU A O 1
ATOM 864 N N . GLU A 1 111 ? 4.047 19.516 8.383 1 97.56 111 GLU A N 1
ATOM 865 C CA . GLU A 1 111 ? 3.766 18.078 8.477 1 97.56 111 GLU A CA 1
ATOM 866 C C . GLU A 1 111 ? 3.592 17.656 9.938 1 97.56 111 GLU A C 1
ATOM 868 O O . GLU A 1 111 ? 2.627 16.969 10.273 1 97.56 111 GLU A O 1
ATOM 873 N N . LYS A 1 112 ? 4.516 18.109 10.758 1 97.69 112 LYS A N 1
ATOM 874 C CA . LYS A 1 112 ? 4.457 17.766 12.18 1 97.69 112 LYS A CA 1
ATOM 875 C C . LYS A 1 112 ? 3.172 1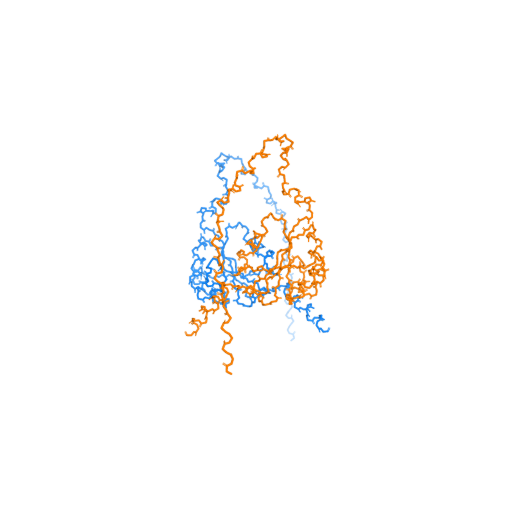8.281 12.812 1 97.69 112 LYS A C 1
ATOM 877 O O . LYS A 1 112 ? 2.523 17.578 13.586 1 97.69 112 LYS A O 1
ATOM 882 N N . THR A 1 113 ? 2.838 19.484 12.539 1 97.81 113 THR A N 1
ATOM 883 C CA . THR A 1 113 ? 1.625 20.094 13.062 1 97.81 113 THR A CA 1
ATOM 884 C C . THR A 1 113 ? 0.394 19.281 12.664 1 97.81 113 THR A C 1
ATOM 886 O O . THR A 1 113 ? -0.467 19 13.5 1 97.81 113 THR A O 1
ATOM 889 N N . LEU A 1 114 ? 0.326 18.891 11.406 1 98.31 114 LEU A N 1
ATOM 890 C CA . LEU A 1 114 ? -0.801 18.094 10.922 1 98.31 114 LEU A CA 1
ATOM 891 C C . LEU A 1 114 ? -0.847 16.734 11.609 1 98.31 114 LEU A C 1
ATOM 893 O O . LEU A 1 114 ? -1.91 16.297 12.055 1 98.31 114 LEU A O 1
ATOM 897 N N . HIS A 1 115 ? 0.313 16.078 11.703 1 98.25 115 HIS A N 1
ATOM 898 C CA . HIS A 1 115 ? 0.379 14.781 12.367 1 98.25 115 HIS A CA 1
ATOM 899 C C . HIS A 1 115 ? -0.077 14.875 13.82 1 98.25 115 HIS A C 1
ATOM 901 O O . HIS A 1 115 ? -0.825 14.023 14.297 1 98.25 115 HIS A O 1
ATOM 907 N N . ASP A 1 116 ? 0.334 15.969 14.516 1 97.81 116 ASP A N 1
ATOM 908 C CA . ASP A 1 116 ? -0.033 16.156 15.914 1 97.81 116 ASP A CA 1
ATOM 909 C C . ASP A 1 116 ? -1.541 16.359 16.062 1 97.81 116 ASP A C 1
ATOM 911 O O . ASP A 1 116 ? -2.164 15.75 16.938 1 97.81 116 ASP A O 1
ATOM 915 N N . HIS A 1 117 ? -2.105 17.078 15.211 1 97.69 117 HIS A N 1
ATOM 916 C CA . HIS A 1 117 ? -3.52 17.422 15.32 1 97.69 117 HIS A CA 1
ATOM 917 C C . HIS A 1 117 ? -4.402 16.266 14.852 1 97.69 117 HIS A C 1
ATOM 919 O O . HIS A 1 117 ? -5.582 16.203 15.195 1 97.69 117 HIS A O 1
ATOM 925 N N . LEU A 1 118 ? -3.803 15.297 14.078 1 97.81 118 LEU A N 1
ATOM 926 C CA . LEU A 1 118 ? -4.582 14.18 13.562 1 97.81 118 LEU A CA 1
ATOM 927 C C . LEU A 1 118 ? -4.18 12.875 14.234 1 97.81 118 LEU A C 1
ATOM 929 O O . LEU A 1 118 ? -4.5 11.789 13.75 1 97.81 118 LEU A O 1
ATOM 933 N N . GLU A 1 119 ? -3.57 12.977 15.297 1 96.5 119 GLU A N 1
ATOM 934 C CA . GLU A 1 119 ? -2.986 11.82 15.977 1 96.5 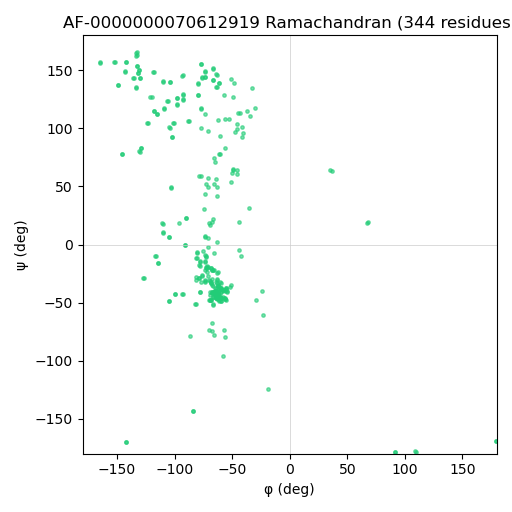119 GLU A CA 1
ATOM 935 C C . GLU A 1 119 ? -4.047 10.773 16.297 1 96.5 119 GLU A C 1
ATOM 937 O O . GLU A 1 119 ? -3.816 9.578 16.125 1 96.5 119 GLU A O 1
ATOM 942 N N . SER A 1 120 ? -5.215 11.148 16.688 1 95.19 120 SER A N 1
ATOM 943 C CA . SER A 1 120 ? -6.27 10.227 17.094 1 95.19 120 SER A CA 1
ATOM 944 C C . SER A 1 120 ? -6.867 9.5 15.906 1 95.19 120 SER A C 1
ATOM 946 O O . SER A 1 120 ? -7.609 8.531 16.078 1 95.19 120 SER A O 1
ATOM 948 N N . TYR A 1 121 ? -6.496 9.969 14.695 1 97 121 TYR A N 1
ATOM 949 C CA . TYR A 1 121 ? -7.07 9.383 13.492 1 97 121 TYR A CA 1
ATOM 950 C C . TYR A 1 121 ? -6.066 8.469 12.797 1 97 121 TYR A C 1
ATOM 952 O O . TYR A 1 121 ? -6.32 7.98 11.695 1 97 121 TYR A O 1
ATOM 960 N N . ARG A 1 122 ? -4.922 8.266 13.453 1 97.5 122 ARG A N 1
ATOM 961 C CA . ARG A 1 122 ? -3.914 7.383 12.875 1 97.5 122 ARG A CA 1
ATOM 962 C C . ARG A 1 122 ? -4.453 5.961 12.719 1 97.5 122 ARG A C 1
ATOM 964 O O . ARG A 1 122 ? -5.113 5.445 13.625 1 97.5 122 ARG A O 1
ATOM 971 N N .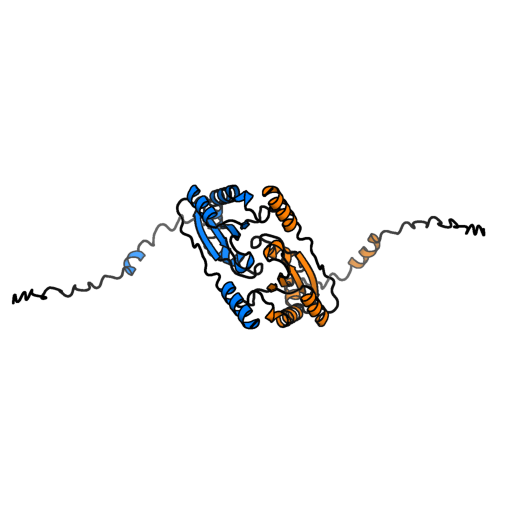 ILE A 1 123 ? -4.113 5.395 11.625 1 97.62 123 ILE A N 1
ATOM 972 C CA . ILE A 1 123 ? -4.57 4.043 11.328 1 97.62 123 ILE A CA 1
ATOM 973 C C . ILE A 1 123 ? -3.67 3.029 12.031 1 97.62 123 ILE A C 1
ATOM 975 O O . ILE A 1 123 ? -4.156 2.096 12.672 1 97.62 123 ILE A O 1
ATOM 979 N N . ASN A 1 124 ? -2.359 3.164 11.844 1 98.31 124 ASN A N 1
ATOM 980 C CA . ASN A 1 124 ? -1.395 2.369 12.602 1 98.31 124 ASN A CA 1
ATOM 981 C C . ASN A 1 124 ? -1.021 3.043 13.914 1 98.31 124 ASN A C 1
ATOM 983 O O . ASN A 1 124 ? -0.28 4.027 13.93 1 98.31 124 ASN A O 1
ATOM 987 N N . ARG A 1 125 ? -1.508 2.518 14.938 1 96.38 125 ARG A N 1
ATOM 988 C CA . ARG A 1 125 ? -1.341 3.131 16.25 1 96.38 125 ARG A CA 1
ATOM 989 C C . ARG A 1 125 ? -0.089 2.605 16.953 1 96.38 125 ARG A C 1
ATOM 991 O O . ARG A 1 125 ? 0.222 3.012 18.078 1 96.38 125 ARG A O 1
ATOM 998 N N . VAL A 1 126 ? 0.593 1.735 16.328 1 96 126 VAL A N 1
ATOM 999 C CA . VAL A 1 126 ? 1.79 1.115 16.891 1 96 126 VAL A CA 1
ATOM 1000 C C . VAL A 1 126 ? 3.033 1.706 16.234 1 96 126 VAL A C 1
ATOM 1002 O O . VAL A 1 126 ? 3.971 2.123 16.922 1 96 126 VAL A O 1
ATOM 1005 N N . ASN A 1 127 ? 3.031 1.771 14.969 1 96.56 127 ASN A N 1
ATOM 1006 C CA . ASN A 1 127 ? 4.125 2.34 14.188 1 96.56 127 ASN A CA 1
ATOM 1007 C C . ASN A 1 127 ? 3.771 3.725 13.656 1 96.56 127 ASN A C 1
ATOM 1009 O O . ASN A 1 127 ? 3.209 3.85 12.57 1 96.56 127 ASN A O 1
ATOM 1013 N N . LEU A 1 128 ? 4.238 4.715 14.281 1 92.81 128 LEU A N 1
ATOM 1014 C CA . LEU A 1 128 ? 3.83 6.086 13.992 1 92.81 128 LEU A CA 1
ATOM 1015 C C . LEU A 1 128 ? 4.566 6.625 12.766 1 92.81 128 LEU A C 1
ATOM 1017 O O . LEU A 1 128 ? 4.258 7.715 12.289 1 92.81 128 LEU A O 1
ATOM 1021 N N . ARG A 1 129 ? 5.523 5.867 12.266 1 95.12 129 ARG A N 1
ATOM 1022 C CA . ARG A 1 129 ? 6.199 6.258 11.031 1 95.12 129 ARG A CA 1
ATOM 1023 C C . ARG A 1 129 ? 5.289 6.066 9.82 1 95.12 129 ARG A C 1
ATOM 1025 O O . ARG A 1 129 ? 5.559 6.594 8.742 1 95.12 129 ARG A O 1
ATOM 1032 N N . LYS A 1 130 ? 4.285 5.227 10.062 1 97.69 130 LYS A N 1
ATOM 1033 C CA . LYS A 1 130 ? 3.254 5.094 9.039 1 97.69 130 LYS A CA 1
ATOM 1034 C C . LYS A 1 130 ? 2.301 6.285 9.062 1 97.69 130 LYS A C 1
ATOM 1036 O O . LYS A 1 130 ? 1.624 6.527 10.07 1 97.69 130 LYS A O 1
ATOM 1041 N N . GLU A 1 131 ? 2.23 7 8.078 1 98.19 131 GLU A N 1
ATOM 1042 C CA . GLU A 1 131 ? 1.593 8.312 8.055 1 98.19 131 GLU A CA 1
ATOM 1043 C C . GLU A 1 131 ? 0.221 8.25 7.395 1 98.19 131 GLU A C 1
ATOM 1045 O O . GLU A 1 131 ? -0.081 9.047 6.504 1 98.19 131 GLU A O 1
ATOM 1050 N N . PHE A 1 132 ? -0.596 7.297 7.809 1 98.88 132 PHE A N 1
ATOM 1051 C CA . PHE A 1 132 ? -1.947 7.141 7.281 1 98.88 132 PHE A CA 1
ATOM 1052 C C . PHE A 1 132 ? -2.984 7.508 8.336 1 98.88 132 PHE A C 1
ATOM 1054 O O . PHE A 1 132 ? -2.828 7.168 9.516 1 98.88 132 PHE A O 1
ATOM 1061 N N . PHE A 1 133 ? -4.016 8.172 7.926 1 98.75 133 PHE A N 1
ATOM 1062 C CA . PHE A 1 133 ? -5.07 8.68 8.797 1 98.75 133 PHE A CA 1
ATOM 1063 C C . PHE A 1 133 ? -6.445 8.359 8.227 1 98.75 133 PHE A C 1
ATOM 1065 O O . PHE A 1 133 ? -6.668 8.484 7.023 1 98.75 133 PHE A O 1
ATOM 1072 N N . ARG A 1 134 ? -7.324 7.918 9.023 1 98.31 134 ARG A N 1
ATOM 1073 C CA . ARG A 1 134 ? -8.719 7.742 8.633 1 98.31 134 ARG A CA 1
ATOM 1074 C C . ARG A 1 134 ? -9.578 8.883 9.164 1 98.31 134 ARG A C 1
ATOM 1076 O O . ARG A 1 134 ? -9.891 8.93 10.359 1 98.31 134 ARG A O 1
ATOM 1083 N N . VAL A 1 135 ? -9.953 9.766 8.305 1 98.44 135 VAL A N 1
ATOM 1084 C CA . VAL A 1 135 ? -10.633 11.008 8.664 1 98.44 135 VAL A CA 1
ATOM 1085 C C . VAL A 1 135 ? -11.258 11.633 7.418 1 98.44 135 VAL A C 1
ATOM 1087 O O . VAL A 1 135 ? -10.844 11.328 6.293 1 98.44 135 VAL A O 1
ATOM 1090 N N . GLU A 1 136 ? -12.219 12.414 7.633 1 98.19 136 GLU A N 1
ATOM 1091 C CA . GLU A 1 136 ? -12.758 13.148 6.496 1 98.19 136 GLU A CA 1
ATOM 1092 C C . GLU A 1 136 ? -11.75 14.156 5.949 1 98.19 136 GLU A C 1
ATOM 1094 O O . GLU A 1 136 ? -11.047 14.82 6.719 1 98.19 136 GLU A O 1
ATOM 1099 N N . LEU A 1 137 ? -11.711 14.281 4.641 1 98.44 137 LEU A N 1
ATOM 1100 C CA . LEU A 1 137 ? -10.773 15.188 3.992 1 98.44 137 LEU A CA 1
ATOM 1101 C C . LEU A 1 137 ? -10.93 16.609 4.52 1 98.44 137 LEU A C 1
ATOM 1103 O O . LEU A 1 137 ? -9.945 17.328 4.676 1 98.44 137 LEU A O 1
ATOM 1107 N N . SER A 1 138 ? -12.156 17.047 4.75 1 98.06 138 SER A N 1
ATOM 1108 C CA . SER A 1 138 ? -12.43 18.406 5.207 1 98.06 138 SER A CA 1
ATOM 1109 C C . SER A 1 138 ? -11.656 18.719 6.484 1 98.06 138 SER A C 1
ATOM 1111 O O . SER A 1 138 ? -11.18 19.844 6.668 1 98.06 138 SER A O 1
ATOM 1113 N N . ARG A 1 139 ? -11.539 17.75 7.336 1 98 139 ARG A N 1
ATOM 1114 C CA . ARG A 1 139 ? -10.797 17.953 8.578 1 98 139 ARG A CA 1
ATOM 1115 C C . ARG A 1 139 ? -9.32 18.219 8.297 1 98 139 ARG A C 1
ATOM 1117 O O . ARG A 1 139 ? -8.711 19.078 8.938 1 98 139 ARG A O 1
ATOM 1124 N N . ILE A 1 140 ? -8.742 17.5 7.379 1 98.5 140 ILE A N 1
ATOM 1125 C CA . ILE A 1 140 ? -7.344 17.688 7.008 1 98.5 140 ILE A CA 1
ATOM 1126 C C . ILE A 1 140 ? -7.156 19.094 6.426 1 98.5 140 ILE A C 1
ATOM 1128 O O . ILE A 1 140 ? -6.246 19.812 6.824 1 98.5 140 ILE A O 1
ATOM 1132 N N . ILE A 1 141 ? -8.062 19.453 5.547 1 98.12 141 ILE A N 1
ATOM 1133 C CA . ILE A 1 141 ? -7.961 20.75 4.867 1 98.12 141 ILE A CA 1
ATOM 1134 C C . ILE A 1 141 ? -8.141 21.875 5.875 1 98.12 141 ILE A C 1
ATOM 1136 O O . ILE A 1 141 ? -7.434 22.891 5.812 1 98.12 141 ILE A O 1
ATOM 1140 N N . ASP A 1 142 ? -9.078 21.703 6.762 1 97.75 142 ASP A N 1
ATOM 1141 C CA . ASP A 1 142 ? -9.266 22.703 7.812 1 97.75 142 ASP A CA 1
ATOM 1142 C C . ASP A 1 142 ? -7.98 22.922 8.602 1 97.75 142 ASP A C 1
ATOM 1144 O O . ASP A 1 142 ? -7.605 24.062 8.883 1 97.75 142 ASP A O 1
ATOM 1148 N N . GLU A 1 143 ? -7.328 21.812 8.992 1 97.5 143 GLU A N 1
ATOM 1149 C CA . GLU A 1 143 ? -6.078 21.922 9.734 1 97.5 143 GLU A CA 1
ATOM 1150 C C . GLU A 1 143 ? -4.992 22.594 8.898 1 97.5 143 GLU A C 1
ATOM 1152 O O . GLU A 1 143 ? -4.215 23.406 9.422 1 97.5 143 GLU A O 1
ATOM 1157 N N . VAL A 1 144 ? -4.922 22.234 7.664 1 97.38 144 VAL A N 1
ATOM 1158 C CA . VAL A 1 144 ? -3.947 22.844 6.766 1 97.38 144 VAL A CA 1
ATOM 1159 C C . VAL A 1 144 ? -4.191 24.344 6.691 1 97.38 144 VAL A C 1
ATOM 1161 O O . VAL A 1 144 ? -3.258 25.141 6.844 1 97.38 144 VAL A O 1
ATOM 1164 N N . GLU A 1 145 ? -5.414 24.703 6.477 1 97 145 GLU A N 1
ATOM 1165 C CA . GLU A 1 145 ? -5.734 26.109 6.285 1 97 145 GLU A CA 1
ATOM 1166 C C . GLU A 1 145 ? -5.539 26.906 7.57 1 97 145 GLU A C 1
ATOM 1168 O O . GLU A 1 145 ? -5.156 28.078 7.531 1 97 145 GLU A O 1
ATOM 1173 N N . ARG A 1 146 ? -5.773 26.297 8.648 1 96 146 ARG A N 1
ATOM 1174 C CA . ARG A 1 146 ? -5.555 26.922 9.945 1 96 146 ARG A CA 1
ATOM 1175 C C . ARG A 1 146 ? -4.082 27.25 10.148 1 96 146 ARG A C 1
ATOM 1177 O O . ARG A 1 146 ? -3.746 28.281 10.75 1 96 146 ARG A O 1
ATOM 1184 N N . HIS A 1 147 ? -3.213 26.469 9.57 1 94.44 147 HIS A N 1
ATOM 1185 C CA . HIS A 1 147 ? -1.809 26.594 9.938 1 94.44 147 HIS A CA 1
ATOM 1186 C C . HIS A 1 147 ? -0.969 27.094 8.773 1 94.44 147 HIS A C 1
ATOM 1188 O O . HIS A 1 147 ? 0.177 27.516 8.961 1 94.44 147 HIS A O 1
ATOM 1194 N N . HIS A 1 148 ? -1.394 27.078 7.617 1 93 148 HIS A N 1
ATOM 1195 C CA . HIS A 1 148 ? -0.625 27.453 6.434 1 93 148 HIS A CA 1
ATOM 1196 C C . HIS A 1 148 ? -1.367 28.5 5.602 1 93 148 HIS A C 1
ATOM 1198 O O . HIS A 1 148 ? -0.75 29.234 4.828 1 93 148 HIS A O 1
ATOM 1204 N N . GLY A 1 149 ? -2.764 28.469 5.672 1 92.44 149 GLY A N 1
ATOM 1205 C CA . GLY A 1 149 ? -3.598 29.328 4.832 1 92.44 149 GLY A CA 1
ATOM 1206 C C . GLY A 1 149 ? -4.344 28.547 3.76 1 92.44 149 GLY A C 1
ATOM 1207 O O . GLY A 1 149 ? -4.207 27.328 3.66 1 92.44 149 GLY A O 1
ATOM 1208 N N . GLN A 1 150 ? -5.051 29.297 2.996 1 91.62 150 GLN A N 1
ATOM 1209 C CA . GLN A 1 150 ? -5.918 28.672 2.004 1 91.62 150 GLN A CA 1
ATOM 1210 C C . GLN A 1 150 ? -5.105 27.891 0.974 1 91.62 150 GLN A C 1
ATOM 1212 O O . GLN A 1 150 ? -4.059 28.359 0.523 1 91.62 150 GLN A O 1
ATOM 1217 N N . VAL A 1 151 ? -5.578 26.734 0.692 1 94.38 151 VAL A N 1
ATOM 1218 C CA . VAL A 1 151 ? -4.895 25.891 -0.29 1 94.38 151 VAL A CA 1
ATOM 1219 C C . VAL A 1 151 ? -5.902 25.344 -1.292 1 94.38 151 VAL A C 1
ATOM 1221 O O . VAL A 1 151 ? -7.078 25.156 -0.962 1 94.38 151 VAL A O 1
ATOM 1224 N N . GLU A 1 152 ? -5.387 25.188 -2.518 1 95.31 152 GLU A N 1
ATOM 1225 C CA . GLU A 1 152 ? -6.176 24.453 -3.51 1 95.31 152 GLU A CA 1
ATOM 1226 C C . GLU A 1 152 ? -6.062 22.953 -3.309 1 95.31 152 GLU A C 1
ATOM 1228 O O . GLU A 1 152 ? -4.98 22.438 -3.016 1 95.31 152 GLU A O 1
ATOM 1233 N N . TYR A 1 153 ? -7.227 22.281 -3.453 1 97.38 153 TYR A N 1
ATOM 1234 C CA . TYR A 1 153 ? -7.207 20.828 -3.311 1 97.38 153 TYR A CA 1
ATOM 1235 C C . TYR A 1 153 ? -8.32 20.172 -4.129 1 97.38 153 TYR A C 1
ATOM 1237 O O . TYR A 1 153 ? -9.258 20.859 -4.555 1 97.38 153 TYR A O 1
ATOM 1245 N N . ILE A 1 154 ? -8.102 18.938 -4.438 1 96.56 154 ILE A N 1
ATOM 1246 C CA . ILE A 1 154 ? -9.102 18.125 -5.129 1 96.56 154 ILE A CA 1
ATOM 1247 C C . ILE A 1 154 ? -9.859 17.266 -4.117 1 96.56 154 ILE A C 1
ATOM 1249 O O . ILE A 1 154 ? -9.273 16.438 -3.428 1 96.56 154 ILE A O 1
ATOM 1253 N N . ALA A 1 155 ? -11.141 17.453 -4.051 1 95.56 155 ALA A N 1
ATOM 1254 C CA . ALA A 1 155 ? -11.945 16.766 -3.055 1 95.56 155 ALA A CA 1
ATOM 1255 C C . ALA A 1 155 ? -12.203 15.312 -3.469 1 95.56 155 ALA A C 1
ATOM 1257 O O . ALA A 1 155 ? -12.102 14.398 -2.648 1 95.56 155 ALA A O 1
ATOM 1258 N N . ASP A 1 156 ? -12.469 15.133 -4.789 1 93.12 156 ASP A N 1
ATOM 1259 C CA . ASP A 1 156 ? -12.852 13.812 -5.273 1 93.12 156 ASP A CA 1
ATOM 1260 C C . ASP A 1 156 ? -12 13.398 -6.473 1 93.12 156 ASP A C 1
ATOM 1262 O O . ASP A 1 156 ? -12.406 13.594 -7.621 1 93.12 156 ASP A O 1
ATOM 1266 N N . PRO A 1 157 ? -10.961 12.938 -6.238 1 88.69 157 PRO A N 1
ATOM 1267 C CA . PRO A 1 157 ? -10.164 12.484 -7.383 1 88.69 157 PRO A CA 1
ATOM 1268 C C . PRO A 1 157 ? -10.797 11.289 -8.102 1 88.69 157 PRO A C 1
ATOM 1270 O O . PRO A 1 157 ? -11.555 10.531 -7.496 1 88.69 157 PRO A O 1
ATOM 1273 N N . VAL A 1 158 ? -10.625 11.07 -9.383 1 83.94 158 VAL A N 1
ATOM 1274 C CA . VAL A 1 158 ? -11.344 10.164 -10.273 1 83.94 158 VAL A CA 1
ATOM 1275 C C . VAL A 1 158 ? -10.969 8.719 -9.953 1 83.94 158 VAL A C 1
ATOM 1277 O O . VAL A 1 158 ? -11.797 7.816 -10.07 1 83.94 158 VAL A O 1
ATOM 1280 N N . ALA A 1 159 ? -9.852 8.359 -9.289 1 92.88 159 ALA A N 1
ATOM 1281 C CA . ALA A 1 159 ? -9.383 6.988 -9.086 1 92.88 159 ALA A CA 1
ATOM 1282 C C . ALA A 1 159 ? -9.711 6.113 -10.297 1 92.88 159 ALA A C 1
ATOM 1284 O O . ALA A 1 159 ? -10.406 5.102 -10.172 1 92.88 159 ALA A O 1
ATOM 1285 N N . LEU A 1 160 ? -9.234 6.305 -11.43 1 92.06 160 LEU A N 1
ATOM 1286 C CA . LEU A 1 160 ? -9.68 5.816 -12.734 1 92.06 160 LEU A CA 1
ATOM 1287 C C . LEU A 1 160 ? -9.523 4.301 -12.828 1 92.06 160 LEU A C 1
ATOM 1289 O O . LEU A 1 160 ? -10.484 3.596 -13.156 1 92.06 160 LEU A O 1
ATOM 1293 N N . GLN A 1 161 ? -8.438 3.811 -12.539 1 94.69 161 GLN A N 1
ATOM 1294 C CA . GLN A 1 161 ? -8.195 2.375 -12.664 1 94.69 161 GLN A CA 1
ATOM 1295 C C . GLN A 1 161 ? -9.109 1.584 -11.734 1 94.69 161 GLN A C 1
ATOM 1297 O O . GLN A 1 161 ? -9.609 0.52 -12.109 1 94.69 161 GLN A O 1
ATOM 1302 N N . TYR A 1 162 ? -9.391 2.104 -10.594 1 95.94 162 TYR A N 1
ATOM 1303 C CA . TYR A 1 162 ? -10.234 1.431 -9.609 1 95.94 162 TYR A CA 1
ATOM 1304 C C . TYR A 1 162 ? -11.68 1.349 -10.094 1 95.94 162 TYR A C 1
ATOM 1306 O O . TYR A 1 162 ? -12.281 0.273 -10.086 1 95.94 162 TYR A O 1
ATOM 1314 N N . LEU A 1 163 ? -12.109 2.447 -10.539 1 94.38 163 LEU A N 1
ATOM 1315 C CA . LEU A 1 163 ? -13.477 2.5 -11.047 1 94.38 163 LEU A CA 1
ATOM 1316 C C . LEU A 1 163 ? -13.641 1.581 -12.25 1 94.38 163 LEU A C 1
ATOM 1318 O O . LEU A 1 163 ? -14.648 0.876 -12.367 1 94.38 163 LEU A O 1
ATOM 1322 N N . GLN A 1 164 ? -12.695 1.586 -13.094 1 94.75 164 GLN A N 1
ATOM 1323 C CA . GLN A 1 164 ? -12.742 0.723 -14.273 1 94.75 164 GLN A CA 1
ATOM 1324 C C . GLN A 1 164 ? -12.695 -0.75 -13.875 1 94.75 164 GLN A C 1
ATOM 1326 O O . GLN A 1 164 ? -13.375 -1.584 -14.477 1 94.75 164 GLN A O 1
ATOM 1331 N N . SER A 1 165 ? -11.898 -1.051 -12.922 1 95.81 165 SER A N 1
ATOM 1332 C CA . SER A 1 165 ? -11.781 -2.428 -12.453 1 95.81 165 SER A CA 1
ATOM 1333 C C . SER A 1 165 ? -13.102 -2.92 -11.859 1 95.81 165 SER A C 1
ATOM 1335 O O . SER A 1 165 ? -13.469 -4.082 -12.031 1 95.81 165 SER A O 1
ATOM 1337 N N . LEU A 1 166 ? -13.797 -2.031 -11.102 1 93 166 LEU A N 1
ATOM 1338 C CA . LEU A 1 166 ? -15.102 -2.375 -10.547 1 93 166 LEU A CA 1
ATOM 1339 C C . LEU A 1 166 ? -16.094 -2.705 -11.656 1 93 166 LEU A C 1
ATOM 1341 O O . LEU A 1 166 ? -16.891 -3.637 -11.523 1 93 166 LEU A O 1
ATOM 1345 N N . LYS A 1 167 ? -15.984 -1.964 -12.711 1 91.75 167 LYS A N 1
ATOM 1346 C CA . LYS A 1 167 ? -16.875 -2.186 -13.836 1 91.75 167 LYS A CA 1
ATOM 1347 C C . LYS A 1 167 ? -16.609 -3.535 -14.5 1 91.75 167 LYS A C 1
ATOM 1349 O O . LYS A 1 167 ? -17.547 -4.246 -14.867 1 91.75 167 LYS A O 1
ATOM 1354 N N . TYR A 1 168 ? -15.359 -3.877 -14.633 1 90.62 168 TYR A N 1
ATOM 1355 C CA . TYR A 1 168 ? -14.992 -5.172 -15.203 1 90.62 168 TYR A CA 1
ATOM 1356 C C . TYR A 1 168 ? -15.516 -6.312 -14.336 1 90.62 168 TYR A C 1
ATOM 1358 O O . TYR A 1 168 ? -16.031 -7.305 -14.852 1 90.62 168 TYR A O 1
ATOM 1366 N N . ALA A 1 169 ? -15.367 -6.152 -13.023 1 87.94 169 ALA A N 1
ATOM 1367 C CA . ALA A 1 169 ? -15.789 -7.188 -12.086 1 87.94 169 ALA A CA 1
ATOM 1368 C C . ALA A 1 169 ? -17.312 -7.383 -12.133 1 87.94 169 ALA A C 1
ATOM 1370 O O . ALA A 1 169 ? -17.797 -8.508 -12.039 1 87.94 169 ALA A O 1
ATOM 1371 N N . GLU A 1 170 ? -17.984 -6.293 -12.289 1 86.31 170 GLU A N 1
ATOM 1372 C CA . GLU A 1 170 ? -19.453 -6.348 -12.367 1 86.31 170 GLU A CA 1
ATOM 1373 C C . GLU A 1 170 ? -19.906 -7.043 -13.648 1 86.31 170 GLU A C 1
ATOM 1375 O O . GLU A 1 170 ? -20.875 -7.801 -13.641 1 86.31 170 GLU A O 1
ATOM 1380 N N . SER A 1 171 ? -19.203 -6.863 -14.695 1 87.62 171 SER A N 1
ATOM 1381 C CA . SER A 1 171 ? -19.562 -7.445 -15.984 1 87.62 171 SER A CA 1
ATOM 1382 C C . SER A 1 171 ? -19.297 -8.945 -16 1 87.62 171 SER A C 1
ATOM 1384 O O . SER A 1 171 ? -20.016 -9.695 -16.672 1 87.62 171 SER A O 1
ATOM 1386 N N . GLU A 1 172 ? -18.344 -9.312 -15.289 1 84.5 172 GLU A N 1
ATOM 1387 C CA . GLU A 1 172 ? -18.016 -10.734 -15.242 1 84.5 172 GLU A CA 1
ATOM 1388 C C . GLU A 1 172 ? -18.969 -11.492 -14.312 1 84.5 172 GLU A C 1
ATOM 1390 O O . GLU A 1 172 ? -19.172 -12.695 -14.477 1 84.5 172 GLU A O 1
ATOM 1395 N N . ALA A 1 173 ? -19.484 -10.836 -13.328 1 76.75 173 ALA A N 1
ATOM 1396 C CA . ALA A 1 173 ? -20.422 -11.461 -12.406 1 76.75 173 ALA A CA 1
ATOM 1397 C C . ALA A 1 173 ? -21.812 -11.562 -13.016 1 76.75 173 ALA A C 1
ATOM 1399 O O . ALA A 1 173 ? -22.609 -12.414 -12.617 1 76.75 173 ALA A O 1
ATOM 1400 N N . ALA A 1 174 ? -22.094 -10.883 -14.078 1 68.62 174 ALA A N 1
ATOM 1401 C CA . ALA A 1 174 ? -23.391 -10.945 -14.75 1 68.62 174 ALA A CA 1
ATOM 1402 C C . ALA A 1 174 ? -23.391 -12 -15.852 1 68.62 174 ALA A C 1
ATOM 1404 O O . ALA A 1 174 ? -22.344 -12.297 -16.438 1 68.62 174 ALA A O 1
ATOM 1405 N N . MET B 1 1 ? -10.805 -59.5 42.906 1 23.7 1 MET B N 1
ATOM 1406 C CA . MET B 1 1 ? -10.094 -58.438 43.625 1 23.7 1 MET B CA 1
ATOM 1407 C C . MET B 1 1 ? -8.625 -58.406 43.219 1 23.7 1 MET B C 1
ATOM 1409 O O . MET B 1 1 ? -7.793 -57.844 43.969 1 23.7 1 MET B O 1
ATOM 1413 N N . LEU B 1 2 ? -8.227 -58.906 41.938 1 26.77 2 LEU B N 1
ATOM 1414 C CA . LEU B 1 2 ? -6.914 -59.344 41.5 1 26.77 2 LEU B CA 1
ATOM 1415 C C . LEU B 1 2 ? -5.953 -58.188 41.344 1 26.77 2 LEU B C 1
ATOM 1417 O O . LEU B 1 2 ? -6.238 -57.25 40.594 1 26.77 2 LEU B O 1
ATOM 1421 N N . SER B 1 3 ? -5.004 -57.844 42.375 1 26.91 3 SER B N 1
ATOM 1422 C CA . SER B 1 3 ? -4.098 -56.781 42.781 1 26.91 3 SER B CA 1
ATOM 1423 C C . SER B 1 3 ? -2.863 -56.75 41.875 1 26.91 3 SER B C 1
ATOM 1425 O O . SER B 1 3 ? -1.856 -57.375 42.188 1 26.91 3 SER B O 1
ATOM 1427 N N . SER B 1 4 ? -2.904 -56.875 40.469 1 26.98 4 SER B N 1
ATOM 1428 C CA . SER B 1 4 ? -1.795 -57.094 39.531 1 26.98 4 SER B CA 1
ATOM 1429 C C . SER B 1 4 ? -0.783 -55.969 39.594 1 26.98 4 SER B C 1
ATOM 1431 O O . SER B 1 4 ? -1.069 -54.844 39.156 1 26.98 4 SER B O 1
ATOM 1433 N N . SER B 1 5 ? 0.158 -55.875 40.625 1 26.19 5 SER B N 1
ATOM 1434 C CA . SER B 1 5 ? 1.204 -54.969 41.125 1 26.19 5 SER B CA 1
ATOM 1435 C C . SER B 1 5 ? 2.352 -54.875 40.125 1 26.19 5 SER B C 1
ATOM 1437 O O . SER B 1 5 ? 3.211 -55.75 40.062 1 26.19 5 SER B O 1
ATOM 1439 N N . VAL B 1 6 ? 2.117 -54.562 38.719 1 26.23 6 VAL B N 1
ATOM 1440 C CA . VAL B 1 6 ? 3.109 -54.688 37.656 1 26.23 6 VAL B CA 1
ATOM 1441 C C . VAL B 1 6 ? 4.281 -53.75 37.938 1 26.23 6 VAL B C 1
ATOM 1443 O O . VAL B 1 6 ? 4.082 -52.562 38.25 1 26.23 6 VAL B O 1
ATOM 1446 N N . TYR B 1 7 ? 5.445 -54.25 38.344 1 23.69 7 TYR B N 1
ATOM 1447 C CA . TYR B 1 7 ? 6.777 -53.906 38.812 1 23.69 7 TYR B CA 1
ATOM 1448 C C . TYR B 1 7 ? 7.473 -53 37.781 1 23.69 7 TYR B C 1
ATOM 1450 O O . TYR B 1 7 ? 7.715 -53.406 36.656 1 23.69 7 TYR B O 1
ATOM 1458 N N . TRP B 1 8 ? 7.23 -51.594 37.781 1 23.94 8 TRP B N 1
ATOM 1459 C CA . TRP B 1 8 ? 7.664 -50.469 36.938 1 23.94 8 TRP B CA 1
ATOM 1460 C C . TRP B 1 8 ? 9.172 -50.281 37.031 1 23.94 8 TRP B C 1
ATOM 1462 O O . TRP B 1 8 ? 9.672 -49.688 38 1 23.94 8 TRP B O 1
ATOM 1472 N N . LYS B 1 9 ? 9.898 -51.344 36.719 1 20.67 9 LYS B N 1
ATOM 1473 C CA . LYS B 1 9 ? 11.344 -51.375 36.875 1 20.67 9 LYS B CA 1
ATOM 1474 C C . LYS B 1 9 ? 11.984 -50.125 36.25 1 20.67 9 LYS B C 1
ATOM 1476 O O . LYS B 1 9 ? 11.562 -49.656 35.188 1 20.67 9 LYS B O 1
ATOM 1481 N N . LYS B 1 10 ? 12.789 -49.406 37 1 24.38 10 LYS B N 1
ATOM 1482 C CA . LYS B 1 10 ? 13.609 -48.219 37.25 1 24.38 10 LYS B CA 1
ATOM 1483 C C . LYS B 1 10 ? 14.812 -48.188 36.312 1 24.38 10 LYS B C 1
ATOM 1485 O O . LYS B 1 10 ? 15.758 -47.438 36.531 1 24.38 10 LYS B O 1
ATOM 1490 N N . LEU B 1 11 ? 14.898 -48.906 35.125 1 24.55 11 LEU B N 1
ATOM 1491 C CA . LEU B 1 11 ? 16.234 -49.219 34.594 1 24.55 11 LEU B CA 1
ATOM 1492 C C . LEU B 1 11 ? 16.922 -47.938 34.094 1 24.55 11 LEU B C 1
ATOM 1494 O O . LEU B 1 11 ? 17.828 -48.031 33.281 1 24.55 11 LEU B O 1
ATOM 1498 N N . CYS B 1 12 ? 16.5 -46.688 34.438 1 23.39 12 CYS B N 1
ATOM 1499 C CA . CYS B 1 12 ? 16.906 -45.594 33.562 1 23.39 12 CYS B CA 1
ATOM 1500 C C . CYS B 1 12 ? 18.391 -45.312 33.688 1 23.39 12 CYS B C 1
ATOM 1502 O O . CYS B 1 12 ? 18.828 -44.75 34.719 1 23.39 12 CYS B O 1
ATOM 1504 N N . SER B 1 13 ? 19.219 -46.344 33.438 1 24.62 13 SER B N 1
ATOM 1505 C CA . SER B 1 13 ? 20.625 -46.094 33.719 1 24.62 13 SER B CA 1
ATOM 1506 C C . SER B 1 13 ? 21.109 -44.812 33.062 1 24.62 13 SER B C 1
ATOM 1508 O O . SER B 1 13 ? 20.531 -44.375 32.062 1 24.62 13 SER B O 1
ATOM 1510 N N . PRO B 1 14 ? 22.016 -44 33.75 1 27.06 14 PRO B N 1
ATOM 1511 C CA . PRO B 1 14 ? 22.578 -42.656 33.531 1 27.06 14 PRO B CA 1
ATOM 1512 C C . PRO B 1 14 ? 23.453 -42.594 32.312 1 27.06 14 PRO B C 1
ATOM 1514 O O . PRO B 1 14 ? 24.422 -43.344 32.188 1 27.06 14 PRO B O 1
ATOM 1517 N N . LEU B 1 15 ? 22.859 -42.594 31.094 1 27.22 15 LEU B N 1
ATOM 1518 C CA . LEU B 1 15 ? 23.578 -42.625 29.828 1 27.22 15 LEU B CA 1
ATOM 1519 C C . LEU B 1 15 ? 24.734 -41.625 29.859 1 27.22 15 LEU B C 1
ATOM 1521 O O . LEU B 1 15 ? 24.547 -40.469 30.234 1 27.22 15 LEU B O 1
ATOM 1525 N N . LYS B 1 16 ? 25.906 -42.188 30.109 1 28.7 16 LYS B N 1
ATOM 1526 C CA . LYS B 1 16 ? 27.203 -41.531 30.109 1 28.7 16 LYS B CA 1
ATOM 1527 C C . LYS B 1 16 ? 27.328 -40.562 28.938 1 28.7 16 LYS B C 1
ATOM 1529 O O . LYS B 1 16 ? 27.141 -40.938 27.781 1 28.7 16 LYS B O 1
ATOM 1534 N N . VAL B 1 17 ? 26.984 -39.344 29.172 1 25.8 17 VAL B N 1
ATOM 1535 C CA . VAL B 1 17 ? 27.016 -38.156 28.312 1 25.8 17 VAL B CA 1
ATOM 1536 C C . VAL B 1 17 ? 28.406 -38.062 27.672 1 25.8 17 VAL B C 1
ATOM 1538 O O . VAL B 1 17 ? 29.406 -37.844 28.375 1 25.8 17 VAL B O 1
ATOM 1541 N N . LEU B 1 18 ? 28.75 -39.062 26.828 1 27.64 18 LEU B N 1
ATOM 1542 C CA . LEU B 1 18 ? 30.031 -39 26.172 1 27.64 18 LEU B CA 1
ATOM 1543 C C . LEU B 1 18 ? 30.297 -37.562 25.656 1 27.64 18 LEU B C 1
ATOM 1545 O O . LEU B 1 18 ? 29.359 -36.906 25.188 1 27.64 18 LEU B O 1
ATOM 1549 N N . THR B 1 19 ? 31.281 -36.906 26.234 1 28.47 19 THR B N 1
ATOM 1550 C CA . THR B 1 19 ? 31.859 -35.594 26.078 1 28.47 19 THR B CA 1
ATOM 1551 C C . THR B 1 19 ? 32.188 -35.312 24.609 1 28.47 19 THR B C 1
ATOM 1553 O O . THR B 1 19 ? 33.062 -36 24.031 1 28.47 19 THR B O 1
ATOM 1556 N N . GLY B 1 20 ? 31.156 -35.312 23.812 1 26.8 20 GLY B N 1
ATOM 1557 C CA . GLY B 1 20 ? 31.141 -35.281 22.359 1 26.8 20 GLY B CA 1
ATOM 1558 C C . GLY B 1 20 ? 32.062 -34.219 21.781 1 26.8 20 GLY B C 1
ATOM 1559 O O . GLY B 1 20 ? 32.031 -33.062 22.234 1 26.8 20 GLY B O 1
ATOM 1560 N N . LYS B 1 21 ? 33.281 -34.625 21.391 1 32.81 21 LYS B N 1
ATOM 1561 C CA . LYS B 1 21 ? 34.312 -33.875 20.703 1 32.81 21 LYS B CA 1
ATOM 1562 C C . LYS B 1 21 ? 33.719 -32.875 19.703 1 32.81 21 LYS B C 1
ATOM 1564 O O . LYS B 1 21 ? 32.781 -33.219 18.984 1 32.81 21 LYS B O 1
ATOM 1569 N N . SER B 1 22 ? 33.812 -31.578 19.938 1 26.94 22 SER B N 1
ATOM 1570 C CA . SER B 1 22 ? 33.312 -30.359 19.344 1 26.94 22 SER B CA 1
ATOM 1571 C C . SER B 1 22 ? 33.625 -30.297 17.844 1 26.94 22 SER B C 1
ATOM 1573 O O . SER B 1 22 ? 34.75 -30.625 17.438 1 26.94 22 SER B O 1
ATOM 1575 N N . TRP B 1 23 ? 32.562 -30.469 17.016 1 23.98 23 TRP B N 1
ATOM 1576 C CA . TRP B 1 23 ? 32.5 -30.484 15.555 1 23.98 23 TRP B CA 1
ATOM 1577 C C . TRP B 1 23 ? 33.375 -29.375 14.961 1 23.98 23 TRP B C 1
ATOM 1579 O O . TRP B 1 23 ? 33.656 -29.391 13.766 1 23.98 23 TRP B O 1
ATOM 1589 N N . LYS B 1 24 ? 33.906 -28.422 15.797 1 33.31 24 LYS B N 1
ATOM 1590 C CA . LYS B 1 24 ? 34.656 -27.297 15.258 1 33.31 24 LYS B CA 1
ATOM 1591 C C . LYS B 1 24 ? 35.906 -27.766 14.531 1 33.31 24 LYS B C 1
ATOM 1593 O O . LYS B 1 24 ? 36.438 -27.047 13.68 1 33.31 24 LYS B O 1
ATOM 1598 N N . ASP B 1 25 ? 36.438 -28.828 15.148 1 27.97 25 ASP B N 1
ATOM 1599 C CA . ASP B 1 25 ? 37.844 -29.031 14.75 1 27.97 25 ASP B CA 1
ATOM 1600 C C . ASP B 1 25 ? 37.938 -29.484 13.297 1 27.97 25 ASP B C 1
ATOM 1602 O O . ASP B 1 25 ? 38.969 -29.266 12.641 1 27.97 25 ASP B O 1
ATOM 1606 N N . SER B 1 26 ? 37.062 -30.406 12.961 1 29.58 26 SER B N 1
ATOM 1607 C CA . SER B 1 26 ? 37.5 -31.125 11.766 1 29.58 26 SER B CA 1
ATOM 1608 C C . SER B 1 26 ? 37.344 -30.25 10.523 1 29.58 26 SER B C 1
ATOM 1610 O O . SER B 1 26 ? 37.875 -30.578 9.453 1 29.58 26 SER B O 1
ATOM 1612 N N . VAL B 1 27 ? 36.469 -29.25 10.609 1 30.08 27 VAL B N 1
ATOM 1613 C CA . VAL B 1 27 ? 36.125 -28.688 9.312 1 30.08 27 VAL B CA 1
ATOM 1614 C C . VAL B 1 27 ? 37.281 -27.844 8.781 1 30.08 27 VAL B C 1
ATOM 1616 O O . VAL B 1 27 ? 37.25 -27.359 7.652 1 30.08 27 VAL B O 1
ATOM 1619 N N . TRP B 1 28 ? 38.312 -27.594 9.609 1 28.91 28 TRP B N 1
ATOM 1620 C CA . TRP B 1 28 ? 39.281 -26.594 9.195 1 28.91 28 TRP B CA 1
ATOM 1621 C C . TRP B 1 28 ? 40.188 -27.125 8.078 1 28.91 28 TRP B C 1
ATOM 1623 O O . TRP B 1 28 ? 40.875 -26.344 7.398 1 28.91 28 TRP B O 1
ATOM 1633 N N . SER B 1 29 ? 40.438 -28.422 8.141 1 28.55 29 SER B N 1
ATOM 1634 C CA . SER B 1 29 ? 41.594 -28.75 7.352 1 28.55 29 SER B CA 1
ATOM 1635 C C . SER B 1 29 ? 41.344 -28.562 5.863 1 28.55 29 SER B C 1
ATOM 1637 O O . SER B 1 29 ? 42.281 -28.516 5.066 1 28.55 29 SER B O 1
ATOM 1639 N N . TRP B 1 30 ? 40.094 -28.75 5.457 1 28.86 30 TRP B N 1
ATOM 1640 C CA . TRP B 1 30 ? 40.031 -28.906 4.008 1 28.86 30 TRP B CA 1
ATOM 1641 C C . TRP B 1 30 ? 40.312 -27.578 3.301 1 28.86 30 TRP B C 1
ATOM 1643 O O . TRP B 1 30 ? 40.188 -27.484 2.08 1 28.86 30 TRP B O 1
ATOM 1653 N N . SER B 1 31 ? 40.688 -26.516 4.094 1 30.38 31 SER B N 1
ATOM 1654 C CA . SER B 1 31 ? 40.75 -25.172 3.5 1 30.38 31 SER B CA 1
ATOM 1655 C C . SER B 1 31 ? 41.938 -25.047 2.539 1 30.38 31 SER B C 1
ATOM 1657 O O . SER B 1 31 ? 42.188 -23.969 2 1 30.38 31 SER B O 1
ATOM 1659 N N . ARG B 1 32 ? 42.906 -25.875 2.617 1 27.58 32 ARG B N 1
ATOM 1660 C CA . ARG B 1 32 ? 44.156 -25.359 2.076 1 27.58 32 ARG B CA 1
ATOM 1661 C C . ARG B 1 32 ? 44.062 -25.188 0.563 1 27.58 32 ARG B C 1
ATOM 1663 O O . ARG B 1 32 ? 44.594 -24.219 0.012 1 27.58 32 ARG B O 1
ATOM 1670 N N . LYS B 1 33 ? 43.969 -26.266 -0.181 1 31.52 33 LYS B N 1
ATOM 1671 C CA . LYS B 1 33 ? 44.656 -26.312 -1.458 1 31.52 33 LYS B CA 1
ATOM 1672 C C . LYS B 1 33 ? 44.062 -25.328 -2.455 1 31.52 33 LYS B C 1
ATOM 1674 O O . LYS B 1 33 ? 44.812 -24.641 -3.17 1 31.52 33 LYS B O 1
ATOM 1679 N N . SER B 1 34 ? 42.844 -25.594 -3.051 1 28.83 34 SER B N 1
ATOM 1680 C CA . SER B 1 34 ? 42.625 -25.172 -4.43 1 28.83 34 SER B CA 1
ATOM 1681 C C . SER B 1 34 ? 42.312 -23.672 -4.504 1 28.83 34 SER B C 1
ATOM 1683 O O . SER B 1 34 ? 41.219 -23.25 -4.195 1 28.83 34 SER B O 1
ATOM 1685 N N . ARG B 1 35 ? 43.156 -22.797 -4.047 1 32.09 35 ARG B N 1
ATOM 1686 C CA . ARG B 1 35 ? 43.125 -21.344 -4.133 1 32.09 35 ARG B CA 1
ATOM 1687 C C . ARG B 1 35 ? 42.906 -20.891 -5.574 1 32.09 35 ARG B C 1
ATOM 1689 O O . ARG B 1 35 ? 42.875 -19.688 -5.852 1 32.09 35 ARG B O 1
ATOM 1696 N N . THR B 1 36 ? 43.438 -21.625 -6.434 1 29.95 36 THR B N 1
ATOM 1697 C CA . THR B 1 36 ? 43.719 -20.953 -7.699 1 29.95 36 THR B CA 1
ATOM 1698 C C . THR B 1 36 ? 42.438 -20.328 -8.273 1 29.95 36 THR B C 1
ATOM 1700 O O . THR B 1 36 ? 42.469 -19.203 -8.766 1 29.95 36 THR B O 1
ATOM 1703 N N . CYS B 1 37 ? 41.625 -21.219 -8.914 1 29.66 37 CYS B N 1
ATOM 1704 C CA . CYS B 1 37 ? 40.781 -20.766 -10.016 1 29.66 37 CYS B CA 1
ATOM 1705 C C . CYS B 1 37 ? 39.656 -19.891 -9.5 1 29.66 37 CYS B C 1
ATOM 1707 O O . CYS B 1 37 ? 38.594 -19.766 -10.148 1 29.66 37 CYS B O 1
ATOM 1709 N N . ILE B 1 38 ? 39.5 -19.656 -8.188 1 31.48 38 ILE B N 1
ATOM 1710 C CA . ILE B 1 38 ? 38.25 -18.938 -7.98 1 31.48 38 ILE B CA 1
ATOM 1711 C C . ILE B 1 38 ? 38.312 -17.578 -8.672 1 31.48 38 ILE B C 1
ATOM 1713 O O . ILE B 1 38 ? 39.062 -16.688 -8.25 1 31.48 38 ILE B O 1
ATOM 1717 N N . SER B 1 39 ? 38.688 -17.547 -9.867 1 32.94 39 SER B N 1
ATOM 1718 C CA . SER B 1 39 ? 38.438 -16.312 -10.609 1 32.94 39 SER B CA 1
ATOM 1719 C C . SER B 1 39 ? 37.188 -15.609 -10.102 1 32.94 39 SER B C 1
ATOM 1721 O O . SER B 1 39 ? 36.25 -16.266 -9.656 1 32.94 39 SER B O 1
ATOM 1723 N N . SER B 1 40 ? 37.375 -14.398 -9.57 1 34.47 40 SER B N 1
ATOM 1724 C CA . SER B 1 40 ? 36.469 -13.391 -9.031 1 34.47 40 SER B CA 1
ATOM 1725 C C . SER B 1 40 ? 35.156 -13.352 -9.812 1 34.47 40 SER B C 1
ATOM 1727 O O . SER B 1 40 ? 35.062 -12.68 -10.844 1 34.47 40 SER B O 1
ATOM 1729 N N . MET B 1 41 ? 34.719 -14.383 -10.328 1 36.56 41 MET B N 1
ATOM 1730 C CA . MET B 1 41 ? 33.344 -14.227 -10.852 1 36.56 41 MET B CA 1
ATOM 1731 C C . MET B 1 41 ? 32.469 -13.523 -9.836 1 36.56 41 MET B C 1
ATOM 1733 O O . MET B 1 41 ? 32.062 -14.109 -8.82 1 36.56 41 MET B O 1
ATOM 1737 N N . ASN B 1 42 ? 32.75 -12.297 -9.422 1 38.88 42 ASN B N 1
ATOM 1738 C CA . ASN B 1 42 ? 32 -11.281 -8.672 1 38.88 42 ASN B CA 1
ATOM 1739 C C . ASN B 1 42 ? 30.5 -11.484 -8.789 1 38.88 42 ASN B C 1
ATOM 1741 O O . ASN B 1 42 ? 29.719 -10.898 -8.023 1 38.88 42 ASN B O 1
ATOM 1745 N N . ALA B 1 43 ? 29.844 -11.438 -10.102 1 40.31 43 ALA B N 1
ATOM 1746 C CA . ALA B 1 43 ? 28.484 -10.93 -10.289 1 40.31 43 ALA B CA 1
ATOM 1747 C C . ALA B 1 43 ? 27.469 -11.898 -9.703 1 40.31 43 ALA B C 1
ATOM 1749 O O . ALA B 1 43 ? 27.125 -12.898 -10.336 1 40.31 43 ALA B O 1
ATOM 1750 N N . PRO B 1 44 ? 27.547 -12.398 -8.516 1 47.28 44 PRO B N 1
ATOM 1751 C CA . PRO B 1 44 ? 26.391 -13.148 -8.039 1 47.28 44 PRO B CA 1
ATOM 1752 C C . PRO B 1 44 ? 25.078 -12.656 -8.656 1 47.28 44 PRO B C 1
ATOM 1754 O O . PRO B 1 44 ? 24.188 -13.469 -8.953 1 47.28 44 PRO B O 1
ATOM 1757 N N . SER B 1 45 ? 24.922 -11.344 -8.633 1 49.5 45 SER B N 1
ATOM 1758 C CA . SER B 1 45 ? 23.75 -10.727 -9.25 1 49.5 45 SER B CA 1
ATOM 1759 C C . SER B 1 45 ? 23.625 -11.133 -10.711 1 49.5 45 SER B C 1
ATOM 1761 O O . SER B 1 45 ? 22.516 -11.344 -11.211 1 49.5 45 SER B O 1
ATOM 1763 N N . LEU B 1 46 ? 24.859 -11.219 -11.359 1 49.97 46 LEU B N 1
ATOM 1764 C CA . LEU B 1 46 ? 24.859 -11.617 -12.758 1 49.97 46 LEU B CA 1
ATOM 1765 C C . LEU B 1 46 ? 24.453 -13.078 -12.906 1 49.97 46 LEU B C 1
ATOM 1767 O O . LEU B 1 46 ? 23.703 -13.43 -13.828 1 49.97 46 LEU B O 1
ATOM 1771 N N . TRP B 1 47 ? 25.062 -13.922 -12.102 1 47.44 47 TRP B N 1
ATOM 1772 C CA . TRP B 1 47 ? 24.703 -15.336 -12.195 1 47.44 47 TRP B CA 1
ATOM 1773 C C . TRP B 1 47 ? 23.234 -15.555 -11.867 1 47.44 47 TRP B C 1
ATOM 1775 O O . TRP B 1 47 ? 22.547 -16.359 -12.508 1 47.44 47 TRP B O 1
ATOM 1785 N N . ALA B 1 48 ? 22.75 -14.961 -10.727 1 52.19 48 ALA B N 1
ATOM 1786 C CA . ALA B 1 48 ? 21.328 -15.023 -10.438 1 52.19 48 ALA B CA 1
ATOM 1787 C C . ALA B 1 48 ? 20.5 -14.484 -11.609 1 52.19 48 ALA B C 1
ATOM 1789 O O . ALA B 1 48 ? 19.438 -15.016 -11.922 1 52.19 48 ALA B O 1
ATOM 1790 N N . GLN B 1 49 ? 21.062 -13.398 -12.148 1 53 49 GLN B N 1
ATOM 1791 C CA . GLN B 1 49 ? 20.438 -12.875 -13.359 1 53 49 GLN B CA 1
ATOM 1792 C C . GLN B 1 49 ? 20.438 -13.906 -14.484 1 53 49 GLN B C 1
ATOM 1794 O O . GLN B 1 49 ? 19.531 -13.953 -15.297 1 53 49 GLN B O 1
ATOM 1799 N N . LEU B 1 50 ? 21.562 -14.664 -14.367 1 62.12 50 LEU B N 1
ATOM 1800 C CA . LEU B 1 50 ? 21.656 -15.625 -15.461 1 62.12 50 LEU B CA 1
ATOM 1801 C C . LEU B 1 50 ? 20.797 -16.844 -15.188 1 62.12 50 LEU B C 1
ATOM 1803 O O . LEU B 1 50 ? 20.266 -17.469 -16.125 1 62.12 50 LEU B O 1
ATOM 1807 N N . THR B 1 51 ? 20.609 -17.125 -13.852 1 74.38 51 THR B N 1
ATOM 1808 C CA . THR B 1 51 ? 19.766 -18.281 -13.586 1 74.38 51 THR B CA 1
ATOM 1809 C C . THR B 1 51 ? 18.312 -17.859 -13.375 1 74.38 51 THR B C 1
ATOM 1811 O O . THR B 1 51 ? 18.031 -16.703 -13.062 1 74.38 51 THR B O 1
ATOM 1814 N N . LYS B 1 52 ? 17.391 -18.594 -13.766 1 89.44 52 LYS B N 1
ATOM 1815 C CA . LYS B 1 52 ? 15.953 -18.391 -13.578 1 89.44 52 LYS B CA 1
ATOM 1816 C C . LYS B 1 52 ? 15.539 -18.672 -12.141 1 89.44 52 LYS B C 1
ATOM 1818 O O . LYS B 1 52 ? 14.352 -18.625 -11.805 1 89.44 52 LYS B O 1
ATOM 1823 N N . GLN B 1 53 ? 16.641 -18.891 -11.32 1 93.56 53 GLN B N 1
ATOM 1824 C CA . GLN B 1 53 ? 16.375 -19.234 -9.93 1 93.56 53 GLN B CA 1
ATOM 1825 C C . GLN B 1 53 ? 15.898 -18 -9.148 1 93.56 53 GLN B C 1
ATOM 1827 O O . GLN B 1 53 ? 16.375 -16.891 -9.375 1 93.56 53 GLN B O 1
ATOM 1832 N N . GLY B 1 54 ? 14.961 -18.234 -8.203 1 97 54 GLY B N 1
ATOM 1833 C CA . GLY B 1 54 ? 14.43 -17.188 -7.352 1 97 54 GLY B CA 1
ATOM 1834 C C . GLY B 1 54 ? 13.375 -17.688 -6.379 1 97 54 GLY B C 1
ATOM 1835 O O . GLY B 1 54 ? 13.297 -18.891 -6.105 1 97 54 GLY B O 1
ATOM 1836 N N . HIS B 1 55 ? 12.742 -16.75 -5.781 1 98 55 HIS B N 1
ATOM 1837 C CA . HIS B 1 55 ? 11.695 -17.062 -4.82 1 98 55 HIS B CA 1
ATOM 1838 C C . HIS B 1 55 ? 10.367 -16.438 -5.246 1 98 55 HIS B C 1
ATOM 1840 O O . HIS B 1 55 ? 10.297 -15.25 -5.566 1 98 55 HIS B O 1
ATOM 1846 N N . VAL B 1 56 ? 9.352 -17.266 -5.305 1 98.62 56 VAL B N 1
ATOM 1847 C CA . VAL B 1 56 ? 7.984 -16.766 -5.445 1 98.62 56 VAL B CA 1
ATOM 1848 C C . VAL B 1 56 ? 7.359 -16.594 -4.062 1 98.62 56 VAL B C 1
ATOM 1850 O O . VAL B 1 56 ? 7.469 -17.469 -3.207 1 98.62 56 VAL B O 1
ATOM 1853 N N . TYR B 1 57 ? 6.805 -15.438 -3.832 1 98.75 57 TYR B N 1
ATOM 1854 C CA . TYR B 1 57 ? 6.215 -15.195 -2.521 1 98.75 57 TYR B CA 1
ATOM 1855 C C . TYR B 1 57 ? 4.719 -14.914 -2.641 1 98.75 57 TYR B C 1
ATOM 1857 O O . TYR B 1 57 ? 4.258 -14.383 -3.652 1 98.75 57 TYR B O 1
ATOM 1865 N N . VAL B 1 58 ? 3.992 -15.305 -1.636 1 98.81 58 VAL B N 1
ATOM 1866 C CA . VAL B 1 58 ? 2.594 -14.969 -1.392 1 98.81 58 VAL B CA 1
ATOM 1867 C C . VAL B 1 58 ? 2.469 -14.188 -0.085 1 98.81 58 VAL B C 1
ATOM 1869 O O . VAL B 1 58 ? 2.766 -14.711 0.99 1 98.81 58 VAL B O 1
ATOM 1872 N N . ILE B 1 59 ? 2.045 -12.914 -0.222 1 98.75 59 ILE B N 1
ATOM 1873 C CA . ILE B 1 59 ? 2 -12.07 0.968 1 98.75 59 ILE B CA 1
ATOM 1874 C C . ILE B 1 59 ? 0.657 -11.344 1.036 1 98.75 59 ILE B C 1
ATOM 1876 O O . ILE B 1 59 ? -0.027 -11.195 0.021 1 98.75 59 ILE B O 1
ATOM 1880 N N . SER B 1 60 ? 0.275 -11.023 2.213 1 98.75 60 SER B N 1
ATOM 1881 C CA . SER B 1 60 ? -0.946 -10.258 2.445 1 98.75 60 SER B CA 1
ATOM 1882 C C . SER B 1 60 ? -0.702 -9.109 3.418 1 98.75 60 SER B C 1
ATOM 1884 O O . SER B 1 60 ? 0.36 -9.031 4.039 1 98.75 60 SER B O 1
ATOM 1886 N N . ASN B 1 61 ? -1.554 -8.227 3.492 1 98.5 61 ASN B N 1
ATOM 1887 C CA . ASN B 1 61 ? -1.601 -7.094 4.406 1 98.5 61 ASN B CA 1
ATOM 1888 C C . ASN B 1 61 ? -3.033 -6.75 4.801 1 98.5 61 ASN B C 1
ATOM 1890 O O . ASN B 1 61 ? -3.617 -5.801 4.27 1 98.5 61 ASN B O 1
ATOM 1894 N N . ILE B 1 62 ? -3.545 -7.516 5.676 1 97.5 62 ILE B N 1
ATOM 1895 C CA . ILE B 1 62 ? -4.965 -7.48 6.008 1 97.5 62 ILE B CA 1
ATOM 1896 C C . ILE B 1 62 ? -5.34 -6.098 6.535 1 97.5 62 ILE B C 1
ATOM 1898 O O . ILE B 1 62 ? -6.422 -5.59 6.242 1 97.5 62 ILE B O 1
ATOM 1902 N N . GLY B 1 63 ? -4.465 -5.496 7.285 1 97.56 63 GLY B N 1
ATOM 1903 C CA . GLY B 1 63 ? -4.773 -4.184 7.824 1 97.56 63 GLY B CA 1
ATOM 1904 C C . GLY B 1 63 ? -4.863 -3.107 6.758 1 97.56 63 GLY B C 1
ATOM 1905 O O . GLY B 1 63 ? -5.48 -2.062 6.973 1 97.56 63 GLY B O 1
ATOM 1906 N N . SER B 1 64 ? -4.23 -3.385 5.637 1 98.44 64 SER B N 1
ATOM 1907 C CA . SER B 1 64 ? -4.195 -2.385 4.574 1 98.44 64 SER B CA 1
ATOM 1908 C C . SER B 1 64 ? -5.242 -2.68 3.502 1 98.44 64 SER B C 1
ATOM 1910 O O . SER B 1 64 ? -5.918 -1.771 3.021 1 98.44 64 SER B O 1
ATOM 1912 N N . PHE B 1 65 ? -5.344 -3.969 3.152 1 98.44 65 PHE B N 1
ATOM 1913 C CA . PHE B 1 65 ? -6.09 -4.285 1.938 1 98.44 65 PHE B CA 1
ATOM 1914 C C . PHE B 1 65 ? -7.316 -5.125 2.26 1 98.44 65 PHE B C 1
ATOM 1916 O O . PHE B 1 65 ? -8.18 -5.332 1.401 1 98.44 65 PHE B O 1
ATOM 1923 N N . GLY B 1 66 ? -7.398 -5.602 3.496 1 97 66 GLY B N 1
ATOM 1924 C CA . GLY B 1 66 ? -8.516 -6.453 3.871 1 97 66 GLY B CA 1
ATOM 1925 C C . GLY B 1 66 ? -8.227 -7.93 3.676 1 97 66 GLY B C 1
ATOM 1926 O O . GLY B 1 66 ? -7.121 -8.305 3.287 1 97 66 GLY B O 1
ATOM 1927 N N . GLU B 1 67 ? -9.227 -8.758 3.973 1 96.69 67 GLU B N 1
ATOM 1928 C CA . GLU B 1 67 ? -9.094 -10.203 3.902 1 96.69 67 GLU B CA 1
ATOM 1929 C C . GLU B 1 67 ? -9.07 -10.688 2.455 1 96.69 67 GLU B C 1
ATOM 1931 O O . GLU B 1 67 ? -9.633 -10.039 1.57 1 96.69 67 GLU B O 1
ATOM 1936 N N . ASN B 1 68 ? -8.367 -11.773 2.225 1 98.12 68 ASN B N 1
ATOM 1937 C CA . ASN B 1 68 ? -8.367 -12.508 0.962 1 98.12 68 ASN B CA 1
ATOM 1938 C C . ASN B 1 68 ? -7.723 -11.688 -0.158 1 98.12 68 ASN B C 1
ATOM 1940 O O . ASN B 1 68 ? -8.039 -11.883 -1.332 1 98.12 68 ASN B O 1
ATOM 1944 N N . VAL B 1 69 ? -6.969 -10.711 0.194 1 98.75 69 VAL B N 1
ATOM 1945 C CA . VAL B 1 69 ? -6.188 -9.969 -0.791 1 98.75 69 VAL B CA 1
ATOM 1946 C C . VAL B 1 69 ? -4.715 -10.352 -0.678 1 98.75 69 VAL B C 1
ATOM 1948 O O . VAL B 1 69 ? -4.109 -10.203 0.387 1 98.75 69 VAL B O 1
ATOM 1951 N N . PHE B 1 70 ? -4.148 -10.82 -1.784 1 98.88 70 PHE B N 1
ATOM 1952 C CA . PHE B 1 70 ? -2.779 -11.32 -1.764 1 98.88 70 PHE B CA 1
ATOM 1953 C C . PHE B 1 70 ? -1.96 -10.695 -2.889 1 98.88 70 PHE B C 1
ATOM 1955 O O . PHE B 1 70 ? -2.475 -10.469 -3.984 1 98.88 70 PHE B O 1
ATOM 1962 N N . LYS B 1 71 ? -0.72 -10.43 -2.607 1 98.88 71 LYS B N 1
ATOM 1963 C CA . LYS B 1 71 ? 0.281 -10.156 -3.633 1 98.88 71 LYS B CA 1
ATOM 1964 C C . LYS B 1 71 ? 1.106 -11.398 -3.949 1 98.88 71 LYS B C 1
ATOM 1966 O O . LYS B 1 71 ? 1.592 -12.07 -3.039 1 98.88 71 LYS B O 1
ATOM 1971 N N . ILE B 1 72 ? 1.146 -11.719 -5.152 1 98.88 72 ILE B N 1
ATOM 1972 C CA . ILE B 1 72 ? 1.973 -12.82 -5.629 1 98.88 72 ILE B CA 1
ATOM 1973 C C . ILE B 1 72 ? 3.059 -12.289 -6.562 1 98.88 72 ILE B C 1
ATOM 1975 O O . ILE B 1 72 ? 2.758 -11.766 -7.637 1 98.88 72 ILE B O 1
ATOM 1979 N N . GLY B 1 73 ? 4.273 -12.367 -6.133 1 98.38 73 GLY B N 1
ATOM 1980 C CA . GLY B 1 73 ? 5.41 -11.898 -6.906 1 98.38 73 GLY B CA 1
ATOM 1981 C C . GLY B 1 73 ? 6.637 -12.781 -6.762 1 98.38 73 GLY B C 1
ATOM 1982 O O . GLY B 1 73 ? 6.539 -13.906 -6.285 1 98.38 73 GLY B O 1
ATOM 1983 N N . MET B 1 74 ? 7.754 -12.266 -7.285 1 98 74 MET B N 1
ATOM 1984 C CA . MET B 1 74 ? 9 -13.023 -7.18 1 98 74 MET B CA 1
ATOM 1985 C C . MET B 1 74 ? 10.18 -12.086 -6.938 1 98 74 MET B C 1
ATOM 1987 O O . MET B 1 74 ? 10.07 -10.875 -7.133 1 98 74 MET B O 1
ATOM 1991 N N . THR B 1 75 ? 11.172 -12.625 -6.395 1 98 75 THR B N 1
ATOM 1992 C CA . THR B 1 75 ? 12.414 -11.898 -6.16 1 98 75 THR B CA 1
ATOM 1993 C C . THR B 1 75 ? 13.617 -12.812 -6.379 1 98 75 THR B C 1
ATOM 1995 O O . THR B 1 75 ? 13.523 -14.031 -6.199 1 98 75 THR B O 1
ATOM 1998 N N . ARG B 1 76 ? 14.672 -12.227 -6.809 1 96.44 76 ARG B N 1
ATOM 1999 C CA . ARG B 1 76 ? 15.914 -12.969 -7 1 96.44 76 ARG B CA 1
ATOM 2000 C C . ARG B 1 76 ? 16.953 -12.562 -5.969 1 96.44 76 ARG B C 1
ATOM 2002 O O . ARG B 1 76 ? 18.141 -12.906 -6.102 1 96.44 76 ARG B O 1
ATOM 2009 N N . ARG B 1 77 ? 16.484 -11.844 -5.051 1 95.44 77 ARG B N 1
ATOM 2010 C CA . ARG B 1 77 ? 17.406 -11.438 -3.984 1 95.44 77 ARG B CA 1
ATOM 2011 C C . ARG B 1 77 ? 17.906 -12.648 -3.207 1 95.44 77 ARG B C 1
ATOM 2013 O O . ARG B 1 77 ? 17.188 -13.625 -3.023 1 95.44 77 ARG B O 1
ATOM 2020 N N . LEU B 1 78 ? 19.141 -12.539 -2.766 1 93.94 78 LEU B N 1
ATOM 2021 C CA . LEU B 1 78 ? 19.703 -13.586 -1.918 1 93.94 78 LEU B CA 1
ATOM 2022 C C . LEU B 1 78 ? 18.906 -13.734 -0.629 1 93.94 78 LEU B C 1
ATOM 2024 O O . LEU B 1 78 ? 18.672 -14.852 -0.16 1 93.94 78 LEU B O 1
ATOM 2028 N N . GLU B 1 79 ? 18.578 -12.57 -0.036 1 97.12 79 GLU B N 1
ATOM 2029 C CA . GLU B 1 79 ? 17.688 -12.531 1.122 1 97.12 79 GLU B CA 1
ATOM 2030 C C . GLU B 1 79 ? 16.281 -12.094 0.724 1 97.12 79 GLU B C 1
ATOM 2032 O O . GLU B 1 79 ? 15.977 -10.898 0.71 1 97.12 79 GLU B O 1
ATOM 2037 N N . PRO B 1 80 ? 15.445 -13.047 0.436 1 97.94 80 PRO B N 1
ATOM 2038 C CA . PRO B 1 80 ? 14.141 -12.719 -0.15 1 97.94 80 PRO B CA 1
ATOM 2039 C C . PRO B 1 80 ? 13.273 -11.875 0.782 1 97.94 80 PRO B C 1
ATOM 2041 O O . PRO B 1 80 ? 12.422 -11.109 0.317 1 97.94 80 PRO B O 1
ATOM 2044 N N . MET B 1 81 ? 13.516 -11.945 2.1 1 98.31 81 MET B N 1
ATOM 2045 C CA . MET B 1 81 ? 12.719 -11.195 3.062 1 98.31 81 MET B CA 1
ATOM 2046 C C . MET B 1 81 ? 12.977 -9.695 2.928 1 98.31 81 MET B C 1
ATOM 2048 O O . MET B 1 81 ? 12.164 -8.883 3.375 1 98.31 81 MET B O 1
ATOM 2052 N N . GLU B 1 82 ? 14.062 -9.305 2.348 1 98.38 82 GLU B N 1
ATOM 2053 C CA . GLU B 1 82 ? 14.344 -7.891 2.107 1 98.38 82 GLU B CA 1
ATOM 2054 C C . GLU B 1 82 ? 13.32 -7.277 1.159 1 98.38 82 GLU B C 1
ATOM 2056 O O . GLU B 1 82 ? 12.977 -6.098 1.282 1 98.38 82 GLU B O 1
ATOM 2061 N N . ARG B 1 83 ? 12.852 -8.125 0.236 1 98.5 83 ARG B N 1
ATOM 2062 C CA . ARG B 1 83 ? 11.82 -7.641 -0.676 1 98.5 83 ARG B CA 1
ATOM 2063 C C . ARG B 1 83 ? 10.523 -7.355 0.068 1 98.5 83 ARG B C 1
ATOM 2065 O O . ARG B 1 83 ? 9.859 -6.352 -0.19 1 98.5 83 ARG B O 1
ATOM 2072 N N . VAL B 1 84 ? 10.172 -8.203 0.966 1 98.44 84 VAL B N 1
ATOM 2073 C CA . VAL B 1 84 ? 8.953 -8.023 1.752 1 98.44 84 VAL B CA 1
ATOM 2074 C C . VAL B 1 84 ? 9.07 -6.758 2.602 1 98.44 84 VAL B C 1
ATOM 2076 O O . VAL B 1 84 ? 8.117 -5.984 2.709 1 98.44 84 VAL B O 1
ATOM 2079 N N . LYS B 1 85 ? 10.227 -6.539 3.15 1 98.31 85 LYS B N 1
ATOM 2080 C CA . LYS B 1 85 ? 10.477 -5.34 3.945 1 98.31 85 LYS B CA 1
ATOM 2081 C C . LYS B 1 85 ? 10.344 -4.078 3.096 1 98.31 85 LYS B C 1
ATOM 2083 O O . LYS B 1 85 ? 9.734 -3.094 3.527 1 98.31 85 LYS B O 1
ATOM 2088 N N . GLU B 1 86 ? 10.898 -4.176 1.964 1 98.31 86 GLU B N 1
ATOM 2089 C CA . GLU B 1 86 ? 10.812 -3.053 1.034 1 98.31 86 GLU B CA 1
ATOM 2090 C C . GLU B 1 86 ? 9.359 -2.732 0.69 1 98.31 86 GLU B C 1
ATOM 2092 O O . GLU B 1 86 ? 8.953 -1.568 0.708 1 98.31 86 GLU B O 1
ATOM 2097 N N . LEU B 1 87 ? 8.609 -3.771 0.401 1 98.62 87 LEU B N 1
ATOM 2098 C CA . LEU B 1 87 ? 7.207 -3.609 0.04 1 98.62 87 LEU B CA 1
ATOM 2099 C C . LEU B 1 87 ? 6.398 -3.09 1.224 1 98.62 87 LEU B C 1
ATOM 2101 O O . LEU B 1 87 ? 5.32 -2.516 1.042 1 98.62 87 LEU B O 1
ATOM 2105 N N . SER B 1 88 ? 6.918 -3.287 2.41 1 98.44 88 SER B N 1
ATOM 2106 C CA . SER B 1 88 ? 6.242 -2.879 3.637 1 98.44 88 SER B CA 1
ATOM 2107 C C . SER B 1 88 ? 6.633 -1.46 4.039 1 98.44 88 SER B C 1
ATOM 2109 O O . SER B 1 88 ? 6.496 -1.077 5.203 1 98.44 88 SER B O 1
ATOM 2111 N N . GLY B 1 89 ? 7.074 -0.664 3.146 1 98 89 GLY B N 1
ATOM 2112 C CA . GLY B 1 89 ? 7.582 0.668 3.436 1 98 89 GLY B CA 1
ATOM 2113 C C . GLY B 1 89 ? 6.488 1.713 3.541 1 98 89 GLY B C 1
ATOM 2114 O O . GLY B 1 89 ? 5.402 1.435 4.055 1 98 89 GLY B O 1
ATOM 2115 N N . ALA B 1 90 ? 6.699 2.926 3.086 1 98.25 90 ALA B N 1
ATOM 2116 C CA . ALA B 1 90 ? 5.895 4.117 3.342 1 98.25 90 ALA B CA 1
ATOM 2117 C C . ALA B 1 90 ? 4.574 4.062 2.574 1 98.25 90 ALA B C 1
ATOM 2119 O O . ALA B 1 90 ? 3.619 4.766 2.92 1 98.25 90 ALA B O 1
ATOM 2120 N N . ALA B 1 91 ? 4.457 3.174 1.608 1 98.75 91 ALA B N 1
ATOM 2121 C CA . ALA B 1 91 ? 3.305 3.199 0.714 1 98.75 91 ALA B CA 1
ATOM 2122 C C . ALA B 1 91 ? 2.096 2.523 1.356 1 98.75 91 ALA B C 1
ATOM 2124 O O . ALA B 1 91 ? 0.971 2.658 0.871 1 98.75 91 ALA B O 1
ATOM 2125 N N . VAL B 1 92 ? 2.391 1.827 2.506 1 98.88 92 VAL B N 1
ATOM 2126 C CA . VAL B 1 92 ? 1.302 1.062 3.104 1 98.88 92 VAL B CA 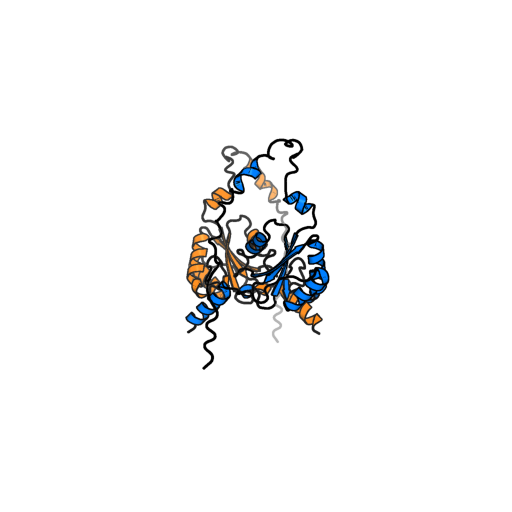1
ATOM 2127 C C . VAL B 1 92 ? 1.218 1.361 4.598 1 98.88 92 VAL B C 1
ATOM 2129 O O . VAL B 1 92 ? 2.238 1.59 5.25 1 98.88 92 VAL B O 1
ATOM 2132 N N . PRO B 1 93 ? 0 1.27 5.18 1 98.69 93 PRO B N 1
ATOM 2133 C CA . PRO B 1 93 ? -0.163 1.573 6.605 1 98.69 93 PRO B CA 1
ATOM 2134 C C . PRO B 1 93 ? 0.349 0.454 7.508 1 98.69 93 PRO B C 1
ATOM 2136 O O . PRO B 1 93 ? 0.664 0.694 8.68 1 98.69 93 PRO B O 1
ATOM 2139 N N . PHE B 1 94 ? 0.352 -0.793 6.996 1 98.62 94 PHE B N 1
ATOM 2140 C CA . PHE B 1 94 ? 0.802 -1.94 7.773 1 98.62 94 PHE B CA 1
ATOM 2141 C C . PHE B 1 94 ? 1.755 -2.809 6.961 1 98.62 94 PHE B C 1
ATOM 2143 O O . PHE B 1 94 ? 1.76 -2.748 5.73 1 98.62 94 PHE B O 1
ATOM 2150 N N . ASP B 1 95 ? 2.459 -3.617 7.652 1 97.88 95 ASP B N 1
ATOM 2151 C CA . ASP B 1 95 ? 3.434 -4.484 7 1 97.88 95 ASP B CA 1
ATOM 2152 C C . ASP B 1 95 ? 2.748 -5.672 6.324 1 97.88 95 ASP B C 1
ATOM 2154 O O . ASP B 1 95 ? 1.67 -6.094 6.746 1 97.88 95 ASP B O 1
ATOM 2158 N N . PHE B 1 96 ? 3.463 -6.152 5.34 1 98.56 96 PHE B N 1
ATOM 2159 C CA . PHE B 1 96 ? 3.02 -7.395 4.719 1 98.56 96 PHE B CA 1
ATOM 2160 C C . PHE B 1 96 ? 3.354 -8.586 5.605 1 98.56 96 PHE B C 1
ATOM 2162 O O . PHE B 1 96 ? 4.414 -8.625 6.23 1 98.56 96 PHE B O 1
ATOM 2169 N N . ASP B 1 97 ? 2.459 -9.531 5.59 1 98.31 97 ASP B N 1
ATOM 2170 C CA . ASP B 1 97 ? 2.678 -10.844 6.195 1 98.31 97 ASP B CA 1
ATOM 2171 C C . ASP B 1 97 ? 2.955 -11.898 5.133 1 98.31 97 ASP B C 1
ATOM 2173 O O . ASP B 1 97 ? 2.305 -11.922 4.086 1 98.31 97 ASP B O 1
ATOM 2177 N N . VAL B 1 98 ? 3.898 -12.789 5.438 1 98.31 98 VAL B N 1
ATOM 2178 C CA . VAL B 1 98 ? 4.281 -13.812 4.473 1 98.31 98 VAL B CA 1
ATOM 2179 C C . VAL B 1 98 ? 3.461 -15.078 4.715 1 98.31 98 VAL B C 1
ATOM 2181 O O . VAL B 1 98 ? 3.416 -15.594 5.836 1 98.31 98 VAL B O 1
ATOM 2184 N N . HIS B 1 99 ? 2.811 -15.516 3.725 1 98.62 99 HIS B N 1
ATOM 2185 C CA . HIS B 1 99 ? 2.135 -16.812 3.777 1 98.62 99 HIS B CA 1
ATOM 2186 C C . HIS B 1 99 ? 3.027 -17.922 3.238 1 98.62 99 HIS B C 1
ATOM 2188 O O . HIS B 1 99 ? 3.076 -19.016 3.807 1 98.62 99 HIS B O 1
ATOM 2194 N N . ALA B 1 100 ? 3.713 -17.641 2.145 1 98.12 100 ALA B N 1
ATOM 2195 C CA . ALA B 1 100 ? 4.609 -18.609 1.523 1 98.12 100 ALA B CA 1
ATOM 2196 C C . ALA B 1 100 ? 5.781 -17.906 0.839 1 98.12 100 ALA B C 1
ATOM 2198 O O . ALA B 1 100 ? 5.613 -16.859 0.223 1 98.12 100 ALA B O 1
ATOM 2199 N N . MET B 1 101 ? 6.91 -18.422 1 1 97.94 101 MET B N 1
ATOM 2200 C CA . MET B 1 101 ? 8.141 -18.094 0.294 1 97.94 101 MET B CA 1
ATOM 2201 C C . MET B 1 101 ? 8.734 -19.328 -0.373 1 97.94 101 MET B C 1
ATOM 2203 O O . MET B 1 101 ? 9.32 -20.188 0.298 1 97.94 101 MET B O 1
ATOM 2207 N N . ILE B 1 102 ? 8.586 -19.422 -1.653 1 97.56 102 ILE B N 1
ATOM 2208 C CA . ILE B 1 102 ? 8.852 -20.656 -2.371 1 97.56 102 ILE B CA 1
ATOM 2209 C C . ILE B 1 102 ? 10.117 -20.516 -3.209 1 97.56 102 ILE B C 1
ATOM 2211 O O . ILE B 1 102 ? 10.156 -19.719 -4.156 1 97.56 102 ILE B O 1
ATOM 2215 N N . SER B 1 103 ? 11.086 -21.281 -2.9 1 95.5 103 SER B N 1
ATOM 2216 C CA . SER B 1 103 ? 12.305 -21.328 -3.709 1 95.5 103 SER B CA 1
ATOM 2217 C C . SER B 1 103 ? 12.102 -22.188 -4.961 1 95.5 103 SER B C 1
ATOM 2219 O O . SER B 1 103 ? 11.602 -23.297 -4.879 1 95.5 103 SER B O 1
ATOM 2221 N N . CYS B 1 104 ? 12.453 -21.578 -6.074 1 92.69 104 CYS B N 1
ATOM 2222 C CA . CYS B 1 104 ? 12.211 -22.234 -7.355 1 92.69 104 CYS B CA 1
ATOM 2223 C C . CYS B 1 104 ? 13.43 -22.109 -8.266 1 92.69 104 CYS B C 1
ATOM 2225 O O . CYS B 1 104 ? 14.102 -21.078 -8.281 1 92.69 104 CYS B O 1
ATOM 2227 N N . ASP B 1 105 ? 13.648 -23.203 -9.016 1 93.06 105 ASP B N 1
ATOM 2228 C CA . ASP B 1 105 ? 14.688 -23.156 -10.047 1 93.06 105 ASP B CA 1
ATOM 2229 C C . ASP B 1 105 ? 14.281 -22.234 -11.188 1 93.06 105 ASP B C 1
ATOM 2231 O O . ASP B 1 105 ? 15.141 -21.609 -11.82 1 93.06 105 ASP B O 1
ATOM 2235 N N . ASP B 1 106 ? 13.008 -22.172 -11.414 1 95.38 106 ASP B N 1
ATOM 2236 C CA . ASP B 1 106 ? 12.445 -21.281 -12.422 1 95.38 106 ASP B CA 1
ATOM 2237 C C . ASP B 1 106 ? 11.297 -20.453 -11.852 1 95.38 106 ASP B C 1
ATOM 2239 O O . ASP B 1 106 ? 10.133 -20.719 -12.156 1 95.38 106 ASP B O 1
ATOM 2243 N N . ALA B 1 107 ? 11.633 -19.453 -11.172 1 96.31 107 ALA B N 1
ATOM 2244 C CA . ALA B 1 107 ? 10.664 -18.625 -10.453 1 96.31 107 ALA B CA 1
ATOM 2245 C C . ALA B 1 107 ? 9.766 -17.859 -11.414 1 96.31 107 ALA B C 1
ATOM 2247 O O . ALA B 1 107 ? 8.555 -17.781 -11.219 1 96.31 107 ALA B O 1
ATOM 2248 N N . PRO B 1 108 ? 10.359 -17.328 -12.477 1 96.56 108 PRO B N 1
ATOM 2249 C CA . PRO B 1 108 ? 9.492 -16.609 -13.422 1 96.56 108 PRO B CA 1
ATOM 2250 C C . PRO B 1 108 ? 8.398 -17.5 -14.008 1 96.56 108 PRO B C 1
ATOM 2252 O O . PRO B 1 108 ? 7.262 -17.062 -14.18 1 96.56 108 PRO B O 1
ATOM 2255 N N . ALA B 1 109 ? 8.711 -18.719 -14.266 1 96.56 109 ALA B N 1
ATOM 2256 C CA . ALA B 1 109 ? 7.727 -19.625 -14.836 1 96.56 109 ALA B CA 1
ATOM 2257 C C . ALA B 1 109 ? 6.602 -19.906 -13.844 1 96.56 109 ALA B C 1
ATOM 2259 O O . ALA B 1 109 ? 5.426 -19.922 -14.219 1 96.56 109 ALA B O 1
ATOM 2260 N N . LEU B 1 110 ? 6.934 -20.172 -12.641 1 97.12 110 LEU B N 1
ATOM 2261 C CA . LEU B 1 110 ? 5.91 -20.422 -11.633 1 97.12 110 LEU B CA 1
ATOM 2262 C C . LEU B 1 110 ? 5.035 -19.188 -11.422 1 97.12 110 LEU B C 1
ATOM 2264 O O . LEU B 1 110 ? 3.809 -19.297 -11.359 1 97.12 110 LEU B O 1
ATOM 2268 N N . GLU B 1 111 ? 5.66 -18.031 -11.281 1 97.56 111 GLU B N 1
ATOM 2269 C CA . GLU B 1 111 ? 4.91 -16.781 -11.109 1 97.56 111 GLU B CA 1
ATOM 2270 C C . GLU B 1 111 ? 3.924 -16.578 -12.25 1 97.56 111 GLU B C 1
ATOM 2272 O O . GLU B 1 111 ? 2.752 -16.266 -12.016 1 97.56 111 GLU B O 1
ATOM 2277 N N . LYS B 1 112 ? 4.422 -16.766 -13.453 1 97.69 112 LYS B N 1
ATOM 2278 C CA . LYS B 1 112 ? 3.574 -16.594 -14.625 1 97.69 112 LYS B CA 1
ATOM 2279 C C . LYS B 1 112 ? 2.398 -17.578 -14.602 1 97.69 112 LYS B C 1
ATOM 2281 O O . LYS B 1 112 ? 1.265 -17.188 -14.898 1 97.69 112 LYS B O 1
ATOM 2286 N N . THR B 1 113 ? 2.662 -18.766 -14.305 1 97.81 113 THR B N 1
ATOM 2287 C CA . THR B 1 113 ? 1.625 -19.797 -14.227 1 97.81 113 THR B CA 1
ATOM 2288 C C . THR B 1 113 ? 0.554 -19.406 -13.219 1 97.81 113 THR B C 1
ATOM 2290 O O . THR B 1 113 ? -0.642 -19.5 -13.5 1 97.81 113 THR B O 1
ATOM 2293 N N . LEU B 1 114 ? 0.985 -18.938 -12.055 1 98.25 114 LEU B N 1
ATOM 2294 C CA . LEU B 1 114 ? 0.046 -18.531 -11.016 1 98.25 114 LEU B CA 1
ATOM 2295 C C . LEU B 1 114 ? -0.773 -17.328 -11.477 1 98.25 114 LEU B C 1
ATOM 2297 O O . LEU B 1 114 ? -1.994 -17.297 -11.312 1 98.25 114 LEU B O 1
ATOM 2301 N N . HIS B 1 115 ? -0.107 -16.328 -12.07 1 98.25 115 HIS B N 1
ATOM 2302 C CA . HIS B 1 115 ? -0.802 -15.148 -12.562 1 98.25 115 HIS B CA 1
ATOM 2303 C C . HIS B 1 115 ? -1.842 -15.523 -13.617 1 98.25 115 HIS B C 1
ATOM 2305 O O . HIS B 1 115 ? -2.963 -15.008 -13.594 1 98.25 115 HIS B O 1
ATOM 2311 N N . ASP B 1 116 ? -1.479 -16.469 -14.508 1 97.81 116 ASP B N 1
ATOM 2312 C CA . ASP B 1 116 ? -2.393 -16.906 -15.562 1 97.81 116 ASP B CA 1
ATOM 2313 C C . ASP B 1 116 ? -3.621 -17.594 -14.977 1 97.81 116 ASP B C 1
ATOM 2315 O O . ASP B 1 116 ? -4.75 -17.312 -15.383 1 97.81 116 ASP B O 1
ATOM 2319 N N . HIS B 1 117 ? -3.436 -18.391 -14.031 1 97.69 117 HIS B N 1
ATOM 2320 C CA . HIS B 1 117 ? -4.52 -19.188 -13.469 1 97.69 117 HIS B CA 1
ATOM 2321 C C . HIS B 1 117 ? -5.391 -18.359 -12.539 1 97.69 117 HIS B C 1
ATOM 2323 O O . HIS B 1 117 ? -6.543 -18.703 -12.281 1 97.69 117 HIS B O 1
ATOM 2329 N N . LEU B 1 118 ? -4.848 -17.188 -12.07 1 97.75 118 LEU B N 1
ATOM 2330 C CA . LEU B 1 118 ? -5.598 -16.344 -11.141 1 97.75 118 LEU B CA 1
ATOM 2331 C C . LEU B 1 118 ? -6.035 -15.047 -11.812 1 97.75 118 LEU B C 1
ATOM 2333 O O . LEU B 1 118 ? -6.422 -14.094 -11.133 1 97.75 118 LEU B O 1
ATOM 2337 N N . GLU B 1 119 ? -6.016 -15.023 -13.039 1 96.5 119 GLU B N 1
ATOM 2338 C CA . GLU B 1 119 ? -6.258 -13.812 -13.812 1 96.5 119 GLU B CA 1
ATOM 2339 C C . GLU B 1 119 ? -7.621 -13.211 -13.477 1 96.5 119 GLU B C 1
ATOM 2341 O O . GLU B 1 119 ? -7.746 -11.992 -13.328 1 96.5 119 GLU B O 1
ATOM 2346 N N . SER B 1 120 ? -8.633 -13.984 -13.289 1 95.19 120 SER B N 1
ATOM 2347 C CA . SER B 1 120 ? -9.992 -13.508 -13.055 1 95.19 120 SER B CA 1
ATOM 2348 C C . SER B 1 120 ? -10.141 -12.914 -11.664 1 95.19 120 SER B C 1
ATOM 2350 O O . SER B 1 120 ? -11.141 -12.273 -11.359 1 95.19 120 SER B O 1
ATOM 2352 N N . TYR B 1 121 ? -9.094 -13.117 -10.836 1 97 121 TYR B N 1
ATOM 2353 C CA . TYR B 1 121 ? -9.172 -12.648 -9.453 1 97 121 TYR B CA 1
ATOM 2354 C C . TYR B 1 121 ? -8.32 -11.398 -9.258 1 97 121 TYR B C 1
ATOM 2356 O O . TYR B 1 121 ? -8.156 -10.93 -8.125 1 97 121 TYR B O 1
ATOM 2364 N N . ARG B 1 122 ? -7.781 -10.891 -10.352 1 97.5 122 ARG B N 1
ATOM 2365 C CA . ARG B 1 122 ? -6.98 -9.68 -10.266 1 97.5 122 ARG B CA 1
ATOM 2366 C C . ARG B 1 122 ? -7.812 -8.508 -9.742 1 97.5 122 ARG B C 1
ATOM 2368 O O . ARG B 1 122 ? -8.961 -8.32 -10.164 1 97.5 122 ARG B O 1
ATOM 2375 N N . ILE B 1 123 ? -7.199 -7.766 -8.898 1 97.69 123 ILE B N 1
ATOM 2376 C CA . ILE B 1 123 ? -7.875 -6.621 -8.305 1 97.69 123 ILE B CA 1
ATOM 2377 C C . ILE B 1 123 ? -7.824 -5.434 -9.258 1 97.69 123 ILE B C 1
ATOM 2379 O O . ILE B 1 123 ? -8.844 -4.777 -9.5 1 97.69 123 ILE B O 1
ATOM 2383 N N . ASN B 1 124 ? -6.629 -5.098 -9.742 1 98.31 124 ASN B N 1
ATOM 2384 C CA . ASN B 1 124 ? -6.48 -4.098 -10.797 1 98.31 124 ASN B CA 1
ATOM 2385 C C . ASN B 1 124 ? -6.594 -4.723 -12.18 1 98.31 124 ASN B C 1
ATOM 2387 O O . ASN B 1 124 ? -5.672 -5.406 -12.641 1 98.31 124 ASN B O 1
ATOM 2391 N N . ARG B 1 125 ? -7.664 -4.488 -12.797 1 96.38 125 ARG B N 1
ATOM 2392 C CA . ARG B 1 125 ? -7.961 -5.125 -14.078 1 96.38 125 ARG B CA 1
ATOM 2393 C C . ARG B 1 125 ? -7.457 -4.277 -15.242 1 96.38 125 ARG B C 1
ATOM 2395 O O . ARG B 1 125 ? -7.609 -4.656 -16.406 1 96.38 125 ARG B O 1
ATOM 2402 N N . VAL B 1 126 ? -6.891 -3.18 -14.961 1 96.06 126 VAL B N 1
ATOM 2403 C CA . VAL B 1 126 ? -6.398 -2.248 -15.977 1 96.06 126 VAL B CA 1
ATOM 2404 C C . VAL B 1 126 ? -4.875 -2.334 -16.062 1 96.06 126 VAL B C 1
ATOM 2406 O O . VAL B 1 126 ? -4.312 -2.469 -17.141 1 96.06 126 VAL B O 1
ATOM 2409 N N . ASN B 1 127 ? -4.234 -2.287 -14.945 1 96.56 127 ASN B N 1
ATOM 2410 C CA . ASN B 1 127 ? -2.783 -2.387 -14.852 1 96.56 127 ASN B CA 1
ATOM 2411 C C . ASN B 1 127 ? -2.348 -3.754 -14.336 1 96.56 127 ASN B C 1
ATOM 2413 O O . ASN B 1 127 ? -2.227 -3.955 -13.125 1 96.56 127 ASN B O 1
ATOM 2417 N N . LEU B 1 128 ? -1.945 -4.578 -15.195 1 92.62 128 LEU B N 1
ATOM 2418 C CA . LEU B 1 128 ? -1.675 -5.973 -14.859 1 92.62 128 LEU B CA 1
ATOM 2419 C C . LEU B 1 128 ? -0.309 -6.117 -14.203 1 92.62 128 LEU B C 1
ATOM 2421 O O . LEU B 1 128 ? 0.04 -7.195 -13.719 1 92.62 128 LEU B O 1
ATOM 2425 N N . ARG B 1 129 ? 0.457 -5.051 -14.156 1 95.12 129 ARG B N 1
ATOM 2426 C CA . ARG B 1 129 ? 1.729 -5.078 -13.445 1 95.12 129 ARG B CA 1
ATOM 2427 C C . ARG B 1 129 ? 1.51 -5.098 -11.938 1 95.12 129 ARG B C 1
ATOM 2429 O O . ARG B 1 129 ? 2.428 -5.406 -11.172 1 95.12 129 ARG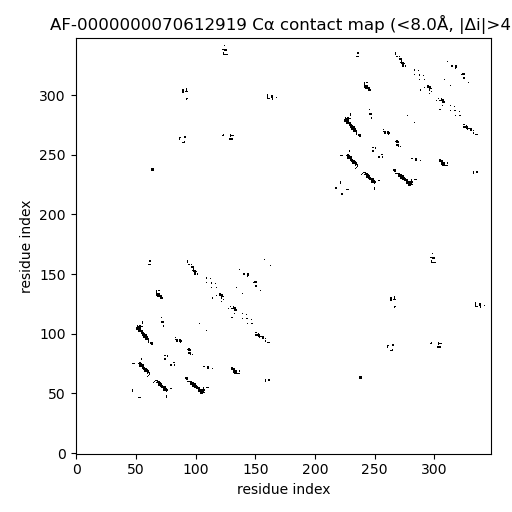 B O 1
ATOM 2436 N N . LYS B 1 130 ? 0.307 -4.66 -11.586 1 97.69 130 LYS B N 1
ATOM 2437 C CA . LYS B 1 130 ? -0.081 -4.789 -10.188 1 97.69 130 LYS B CA 1
ATOM 2438 C C . LYS B 1 130 ? -0.471 -6.227 -9.852 1 97.69 130 LYS B C 1
ATOM 2440 O O . LYS B 1 130 ? -1.433 -6.758 -10.414 1 97.69 130 LYS B O 1
ATOM 2445 N N . GLU B 1 131 ? 0.187 -6.844 -9.039 1 98.19 131 GLU B N 1
ATOM 2446 C CA . GLU B 1 131 ? 0.11 -8.289 -8.836 1 98.19 131 GLU B CA 1
ATOM 2447 C C . GLU B 1 131 ? -0.696 -8.625 -7.582 1 98.19 131 GLU B C 1
ATOM 2449 O O . GLU B 1 131 ? -0.244 -9.406 -6.738 1 98.19 131 GLU B O 1
ATOM 2454 N N . PHE B 1 132 ? -1.865 -8.039 -7.461 1 98.88 132 PHE B N 1
ATOM 2455 C CA . PHE B 1 132 ? -2.756 -8.297 -6.336 1 98.88 132 PHE B CA 1
ATOM 2456 C C . PHE B 1 132 ? -3.982 -9.078 -6.781 1 98.88 132 PHE B C 1
ATOM 2458 O O . PHE B 1 132 ? -4.539 -8.812 -7.852 1 98.88 132 PHE B O 1
ATOM 2465 N N . PHE B 1 133 ? -4.402 -10.008 -5.973 1 98.75 133 PHE B N 1
ATOM 2466 C CA . PHE B 1 133 ? -5.512 -10.914 -6.266 1 98.75 133 PHE B CA 1
ATOM 2467 C C . PHE B 1 133 ? -6.453 -11.016 -5.074 1 98.75 133 PHE B C 1
ATOM 2469 O O . PHE B 1 133 ? -6.008 -11.094 -3.928 1 98.75 133 PHE B O 1
ATOM 2476 N N . ARG B 1 134 ? -7.695 -10.953 -5.297 1 98.31 134 ARG B N 1
ATOM 2477 C CA . ARG B 1 134 ? -8.695 -11.219 -4.27 1 98.31 134 ARG B CA 1
ATOM 2478 C C . ARG B 1 134 ? -9.273 -12.625 -4.414 1 98.31 134 ARG B C 1
ATOM 2480 O O . ARG B 1 134 ? -10.078 -12.883 -5.305 1 98.31 134 ARG B O 1
ATOM 2487 N N . VAL B 1 135 ? -8.867 -13.508 -3.57 1 98.44 135 VAL B N 1
ATOM 2488 C CA . VAL B 1 135 ? -9.18 -14.93 -3.66 1 98.44 135 VAL B CA 1
ATOM 2489 C C . VAL B 1 135 ? -8.867 -15.617 -2.332 1 98.44 135 VAL B C 1
ATOM 2491 O O . VAL B 1 135 ? -8.086 -15.094 -1.526 1 98.44 135 VAL B O 1
ATOM 2494 N N . GLU B 1 136 ? -9.492 -16.688 -2.117 1 98.12 136 GLU B N 1
ATOM 2495 C CA . GLU B 1 136 ? -9.133 -17.453 -0.93 1 98.12 136 GLU B CA 1
ATOM 2496 C C . GLU B 1 136 ? -7.719 -18.016 -1.037 1 98.12 136 GLU B C 1
ATOM 2498 O O . GLU B 1 136 ? -7.309 -18.484 -2.104 1 98.12 136 GLU B O 1
ATOM 2503 N N . LEU B 1 137 ? -7.02 -18 0.074 1 98.44 137 LEU B N 1
ATOM 2504 C CA . LEU B 1 137 ? -5.645 -18.484 0.1 1 98.44 137 LEU B CA 1
ATOM 2505 C C . LEU B 1 137 ? -5.555 -19.922 -0.406 1 98.44 137 LEU B C 1
ATOM 2507 O O . LEU B 1 137 ? -4.594 -20.281 -1.083 1 98.44 137 LEU B O 1
ATOM 2511 N N . SER B 1 138 ? -6.508 -20.75 -0.057 1 98 138 SER B N 1
ATOM 2512 C CA . SER B 1 138 ? -6.496 -22.156 -0.445 1 98 138 SER B CA 1
ATOM 2513 C C . SER B 1 138 ? -6.387 -22.312 -1.958 1 98 138 SER B C 1
ATOM 2515 O O . SER B 1 138 ? -5.723 -23.234 -2.445 1 98 138 SER B O 1
ATOM 2517 N N . ARG B 1 139 ? -7.031 -21.438 -2.666 1 98 139 ARG B N 1
ATOM 2518 C CA . ARG B 1 139 ? -6.969 -21.5 -4.121 1 98 139 ARG B CA 1
ATOM 2519 C C . ARG B 1 139 ? -5.551 -21.234 -4.621 1 98 139 ARG B C 1
ATOM 2521 O O . ARG B 1 139 ? -5.082 -21.906 -5.547 1 98 139 ARG B O 1
ATOM 2528 N N . ILE B 1 140 ? -4.871 -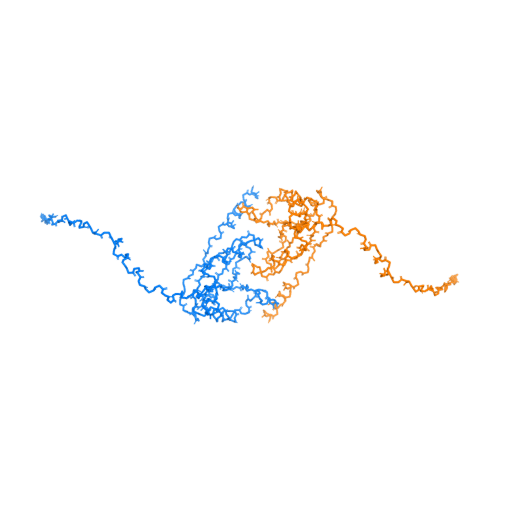20.281 -4.043 1 98.5 140 ILE B N 1
ATOM 2529 C CA . ILE B 1 140 ? -3.494 -19.969 -4.414 1 98.5 140 ILE B CA 1
ATOM 2530 C C . ILE B 1 140 ? -2.598 -21.172 -4.121 1 98.5 140 ILE B C 1
ATOM 2532 O O . ILE B 1 140 ? -1.813 -21.594 -4.977 1 98.5 140 ILE B O 1
ATOM 2536 N N . ILE B 1 141 ? -2.781 -21.734 -2.943 1 98.12 141 ILE B N 1
ATOM 2537 C CA . ILE B 1 141 ? -1.942 -22.844 -2.514 1 98.12 141 ILE B CA 1
ATOM 2538 C C . ILE B 1 141 ? -2.201 -24.062 -3.404 1 98.12 141 ILE B C 1
ATOM 2540 O O . ILE B 1 141 ? -1.266 -24.766 -3.781 1 98.12 141 ILE B O 1
ATOM 2544 N N . ASP B 1 142 ? -3.443 -24.297 -3.703 1 97.75 142 ASP B N 1
ATOM 2545 C CA . ASP B 1 142 ? -3.777 -25.391 -4.609 1 97.75 142 ASP B CA 1
ATOM 2546 C C . ASP B 1 142 ? -3.045 -25.234 -5.941 1 97.75 142 ASP B C 1
ATOM 2548 O O . ASP B 1 142 ? -2.504 -26.219 -6.473 1 97.75 142 ASP B O 1
ATOM 2552 N N . GLU B 1 143 ? -3.082 -24.016 -6.504 1 97.44 143 GLU B N 1
ATOM 2553 C CA . GLU B 1 143 ? -2.396 -23.766 -7.77 1 97.44 143 GLU B CA 1
ATOM 2554 C C . GLU B 1 143 ? -0.891 -23.969 -7.629 1 97.44 143 GLU B C 1
ATOM 2556 O O . GLU B 1 143 ? -0.248 -24.516 -8.531 1 97.44 143 GLU B O 1
ATOM 2561 N N . VAL B 1 144 ? -0.352 -23.5 -6.555 1 97.31 144 VAL B N 1
ATOM 2562 C CA . VAL B 1 144 ? 1.074 -23.672 -6.301 1 97.31 144 VAL B CA 1
ATOM 2563 C C . VAL B 1 144 ? 1.412 -25.156 -6.25 1 97.31 144 VAL B C 1
ATOM 2565 O O . VAL B 1 144 ? 2.354 -25.609 -6.906 1 97.31 144 VAL B O 1
ATOM 2568 N N . GLU B 1 145 ? 0.644 -25.875 -5.504 1 96.94 145 GLU B N 1
ATOM 2569 C CA . GLU B 1 145 ? 0.943 -27.281 -5.305 1 96.94 145 GLU B CA 1
ATOM 2570 C C . GLU B 1 145 ? 0.739 -28.078 -6.59 1 96.94 145 GLU B C 1
ATOM 2572 O O . GLU B 1 145 ? 1.454 -29.062 -6.844 1 96.94 145 GLU B O 1
ATOM 2577 N N . ARG B 1 146 ? -0.179 -27.672 -7.348 1 95.94 146 ARG B N 1
ATOM 2578 C CA . ARG B 1 146 ? -0.422 -28.312 -8.633 1 95.94 146 ARG B CA 1
ATOM 2579 C C . ARG B 1 146 ? 0.78 -28.156 -9.562 1 95.94 146 ARG B C 1
ATOM 2581 O O . ARG B 1 146 ? 1.097 -29.062 -10.336 1 95.94 146 ARG B O 1
ATOM 2588 N N . HIS B 1 147 ? 1.515 -27.078 -9.406 1 94.31 147 HIS B N 1
ATOM 2589 C CA . HIS B 1 147 ? 2.512 -26.766 -10.422 1 94.31 147 HIS B CA 1
ATOM 2590 C C . HIS B 1 147 ? 3.924 -26.859 -9.859 1 94.31 147 HIS B C 1
ATOM 2592 O O . HIS B 1 147 ? 4.898 -26.891 -10.617 1 94.31 147 HIS B O 1
ATOM 2598 N N . HIS B 1 148 ? 4.121 -26.875 -8.648 1 92.88 148 HIS B N 1
ATOM 2599 C CA . HIS B 1 148 ? 5.438 -26.859 -8.023 1 92.88 148 HIS B CA 1
ATOM 2600 C C . HIS B 1 148 ? 5.59 -28.016 -7.035 1 92.88 148 HIS B C 1
ATOM 2602 O O . HIS B 1 148 ? 6.707 -28.438 -6.734 1 92.88 148 HIS B O 1
ATOM 2608 N N . GLY B 1 149 ? 4.43 -28.469 -6.418 1 92.31 149 GLY B N 1
ATOM 2609 C CA . GLY B 1 149 ? 4.441 -29.469 -5.355 1 92.31 149 GLY B CA 1
ATOM 2610 C C . GLY B 1 149 ? 4.098 -28.891 -3.996 1 92.31 149 GLY B C 1
ATOM 2611 O O . GLY B 1 149 ? 3.84 -27.688 -3.871 1 92.31 149 GLY B O 1
ATOM 2612 N N . GLN B 1 150 ? 4.148 -29.75 -3.047 1 91.5 150 GLN B N 1
ATOM 2613 C CA . GLN B 1 150 ? 3.721 -29.359 -1.706 1 91.5 150 GLN B CA 1
ATOM 2614 C C . GLN B 1 150 ? 4.621 -28.266 -1.14 1 91.5 150 GLN B C 1
ATOM 2616 O O . GLN B 1 150 ? 5.84 -28.312 -1.301 1 91.5 150 GLN B O 1
ATOM 2621 N N . VAL B 1 151 ? 3.988 -27.312 -0.566 1 94.44 151 VAL B N 1
ATOM 2622 C CA . VAL B 1 151 ? 4.742 -26.203 0.029 1 94.44 151 VAL B CA 1
ATOM 2623 C C . VAL B 1 151 ? 4.227 -25.922 1.439 1 94.44 151 VAL B C 1
ATOM 2625 O O . VAL B 1 151 ? 3.053 -26.172 1.737 1 94.44 151 VAL B O 1
ATOM 2628 N N . GLU B 1 152 ? 5.18 -25.5 2.25 1 95.25 152 GLU B N 1
ATOM 2629 C CA . GLU B 1 152 ? 4.781 -25 3.559 1 95.25 152 GLU B CA 1
ATOM 2630 C C . GLU B 1 152 ? 4.27 -23.562 3.465 1 95.25 152 GLU B C 1
ATOM 2632 O O . GLU B 1 152 ? 4.832 -22.75 2.729 1 95.25 152 GLU B O 1
ATOM 2637 N N . TYR B 1 153 ? 3.189 -23.281 4.215 1 97.31 153 TYR B N 1
ATOM 2638 C CA . TYR B 1 153 ? 2.654 -21.938 4.211 1 97.31 153 TYR B CA 1
ATOM 2639 C C . TYR B 1 153 ? 1.941 -21.625 5.523 1 97.31 153 TYR B C 1
ATOM 2641 O O . TYR B 1 153 ? 1.614 -22.531 6.289 1 97.31 153 TYR B O 1
ATOM 2649 N N . ILE B 1 154 ? 1.845 -20.359 5.805 1 96.38 154 ILE B N 1
ATOM 2650 C CA . ILE B 1 154 ? 1.103 -19.875 6.961 1 96.38 154 ILE B CA 1
ATOM 2651 C C . ILE B 1 154 ? -0.288 -19.422 6.527 1 96.38 154 ILE B C 1
ATOM 2653 O O . ILE B 1 154 ? -0.42 -18.5 5.711 1 96.38 154 ILE B O 1
ATOM 2657 N N . ALA B 1 155 ? -1.274 -20.016 7.082 1 95.44 155 ALA B N 1
ATOM 2658 C CA . ALA B 1 155 ? -2.645 -19.719 6.672 1 95.44 155 ALA B CA 1
ATOM 2659 C C . ALA B 1 155 ? -3.131 -18.406 7.285 1 95.44 155 ALA B C 1
ATOM 2661 O O . ALA B 1 155 ? -3.746 -17.578 6.602 1 95.44 155 ALA B O 1
ATOM 2662 N N . ASP B 1 156 ? -2.77 -18.203 8.562 1 92.94 156 ASP B N 1
ATOM 2663 C CA . ASP B 1 156 ? -3.283 -17.047 9.289 1 92.94 156 ASP B CA 1
ATOM 2664 C C . ASP B 1 156 ? -2.15 -16.266 9.945 1 92.94 156 ASP B C 1
ATOM 2666 O O . ASP B 1 156 ? -1.836 -16.5 11.117 1 92.94 156 ASP B O 1
ATOM 2670 N N . PRO B 1 157 ? -1.589 -15.5 9.273 1 88.44 157 PRO B N 1
ATOM 2671 C CA . PRO B 1 157 ? -0.538 -14.703 9.914 1 88.44 157 PRO B CA 1
ATOM 2672 C C . PRO B 1 157 ? -1.085 -13.734 10.969 1 88.44 157 PRO B C 1
ATOM 2674 O O . PRO B 1 157 ? -2.256 -13.352 10.906 1 88.44 157 PRO B O 1
ATOM 2677 N N . VAL B 1 158 ? -0.373 -13.352 11.977 1 84.25 158 VAL B N 1
ATOM 2678 C CA . VAL B 1 158 ? -0.806 -12.664 13.188 1 84.25 158 VAL B CA 1
ATOM 2679 C C . VAL B 1 158 ? -1.177 -11.219 12.867 1 84.25 158 VAL B C 1
ATOM 2681 O O . VAL B 1 158 ? -2.098 -10.664 13.461 1 84.25 158 VAL B O 1
ATOM 2684 N N . ALA B 1 159 ? -0.699 -10.555 11.797 1 93.06 159 ALA B N 1
ATOM 2685 C CA . ALA B 1 159 ? -0.9 -9.133 11.531 1 93.06 159 ALA B CA 1
ATOM 2686 C C . ALA B 1 159 ? -0.875 -8.328 12.82 1 93.06 159 ALA B C 1
ATOM 2688 O O . ALA B 1 159 ? -1.831 -7.609 13.133 1 93.06 159 ALA B O 1
ATOM 2689 N N . LEU B 1 160 ? 0.125 -8.25 13.555 1 92.25 160 LEU B N 1
ATOM 2690 C CA . LEU B 1 160 ? 0.228 -7.828 14.945 1 92.25 160 LEU B CA 1
ATOM 2691 C C . LEU B 1 160 ? -0.11 -6.348 15.094 1 92.25 160 LEU B C 1
ATOM 2693 O O . LEU B 1 160 ? -0.955 -5.977 15.914 1 92.25 160 LEU B O 1
ATOM 2697 N N . GLN B 1 161 ? 0.487 -5.543 14.367 1 94.88 161 GLN B N 1
ATOM 2698 C CA . GLN B 1 161 ? 0.261 -4.105 14.492 1 94.88 161 GLN B CA 1
ATOM 2699 C C . GLN B 1 161 ? -1.192 -3.75 14.188 1 94.88 161 GLN B C 1
ATOM 2701 O O . GLN B 1 161 ? -1.771 -2.885 14.852 1 94.88 161 GLN B O 1
ATOM 2706 N N . TYR B 1 162 ? -1.803 -4.438 13.281 1 96.12 162 TYR B N 1
ATOM 2707 C CA . TYR B 1 162 ? -3.184 -4.176 12.891 1 96.12 162 TYR B CA 1
ATOM 2708 C C . TYR B 1 162 ? -4.145 -4.535 14.016 1 96.12 162 TYR B C 1
ATOM 2710 O O . TYR B 1 162 ? -4.992 -3.725 14.398 1 96.12 162 TYR B O 1
ATOM 2718 N N . LEU B 1 163 ? -3.904 -5.672 14.516 1 94.44 163 LEU B N 1
ATOM 2719 C CA . LEU B 1 163 ? -4.75 -6.129 15.617 1 94.44 163 LEU B CA 1
ATOM 2720 C C . LEU B 1 163 ? -4.609 -5.219 16.828 1 94.44 163 LEU B C 1
ATOM 2722 O O . LEU B 1 163 ? -5.602 -4.883 17.484 1 94.44 163 LEU B O 1
ATOM 2726 N N . GLN B 1 164 ? -3.436 -4.836 17.109 1 94.81 164 GLN B N 1
ATOM 2727 C CA . GLN B 1 164 ? -3.191 -3.939 18.234 1 94.81 164 GLN B CA 1
ATOM 2728 C C . GLN B 1 164 ? -3.828 -2.572 18 1 94.81 164 GLN B C 1
ATOM 2730 O O . GLN B 1 164 ? -4.367 -1.963 18.922 1 94.81 164 GLN B O 1
ATOM 2735 N N . SER B 1 165 ? -3.738 -2.111 16.812 1 95.88 165 SER B N 1
ATOM 2736 C CA . SER B 1 165 ? -4.328 -0.821 16.469 1 95.88 165 SER B CA 1
ATOM 2737 C C . SER B 1 165 ? -5.848 -0.85 16.625 1 95.88 165 SER B C 1
ATOM 2739 O O . SER B 1 165 ? -6.449 0.135 17.062 1 95.88 165 SER B O 1
ATOM 2741 N N . LEU B 1 166 ? -6.496 -1.979 16.219 1 93.12 166 LEU B N 1
ATOM 2742 C CA . LEU B 1 166 ? -7.938 -2.139 16.406 1 93.12 166 LEU B CA 1
ATOM 2743 C C . LEU B 1 166 ? -8.312 -2.061 17.875 1 93.12 166 LEU B C 1
ATOM 2745 O O . LEU B 1 166 ? -9.328 -1.459 18.234 1 93.12 166 LEU B O 1
ATOM 2749 N N . LYS B 1 167 ? -7.461 -2.617 18.688 1 91.75 167 LYS B N 1
ATOM 2750 C CA . LYS B 1 167 ? -7.711 -2.607 20.125 1 91.75 167 LYS B CA 1
ATOM 2751 C C . LYS B 1 167 ? -7.625 -1.192 20.688 1 91.75 167 LYS B C 1
ATOM 2753 O O . LYS B 1 167 ? -8.438 -0.801 21.531 1 91.75 167 LYS B O 1
ATOM 2758 N N . TYR B 1 168 ? -6.656 -0.453 20.219 1 90.62 168 TYR B N 1
ATOM 2759 C CA . TYR B 1 168 ? -6.52 0.934 20.656 1 90.62 168 TYR B CA 1
ATOM 2760 C C . TYR B 1 168 ? -7.738 1.754 20.25 1 90.62 168 TYR B C 1
ATOM 2762 O O . TYR B 1 168 ? -8.242 2.559 21.047 1 90.62 168 TYR B O 1
ATOM 2770 N N . ALA B 1 169 ? -8.195 1.542 19.031 1 88 169 ALA B N 1
ATOM 2771 C CA . ALA B 1 169 ? -9.344 2.291 18.516 1 88 169 ALA B CA 1
ATOM 2772 C C . ALA B 1 169 ? -10.609 1.973 19.312 1 88 169 ALA B C 1
ATOM 2774 O O . ALA B 1 169 ? -11.43 2.857 19.562 1 88 169 ALA B O 1
ATOM 2775 N N . GLU B 1 170 ? -10.727 0.735 19.672 1 86.31 170 GLU B N 1
ATOM 2776 C CA . GLU B 1 170 ? -11.883 0.308 20.469 1 86.31 170 GLU B CA 1
ATOM 2777 C C . GLU B 1 170 ? -11.859 0.925 21.859 1 86.31 170 GLU B C 1
ATOM 2779 O O . GLU B 1 170 ? -12.898 1.315 22.391 1 86.31 170 GLU B O 1
ATOM 2784 N N . SER B 1 171 ? -10.719 1.082 22.406 1 87.44 171 SER B N 1
ATOM 2785 C CA . SER B 1 171 ? -10.57 1.624 23.75 1 87.44 171 SER B CA 1
ATOM 2786 C C . SER B 1 171 ? -10.844 3.123 23.781 1 87.44 171 SER B C 1
ATOM 2788 O O . SER B 1 171 ? -11.352 3.65 24.766 1 87.44 171 SER B O 1
ATOM 2790 N N . GLU B 1 172 ? -10.547 3.723 22.719 1 84.06 172 GLU B N 1
ATOM 2791 C CA . GLU B 1 172 ? -10.781 5.16 22.641 1 84.06 172 GLU B CA 1
ATOM 2792 C C . GLU B 1 172 ? -12.25 5.469 22.375 1 84.06 172 GLU B C 1
ATOM 2794 O O . GLU B 1 172 ? -12.742 6.547 22.719 1 84.06 172 GLU B O 1
ATOM 2799 N N . ALA B 1 173 ? -12.93 4.609 21.719 1 76.62 173 ALA B N 1
ATOM 2800 C CA . ALA B 1 173 ? -14.352 4.801 21.422 1 76.62 173 ALA B CA 1
ATOM 2801 C C . ALA B 1 173 ? -15.211 4.488 22.656 1 76.62 173 ALA B C 1
ATOM 2803 O O . ALA B 1 173 ? -16.328 4.98 22.766 1 76.62 173 ALA B O 1
ATOM 2804 N N . ALA B 1 174 ? -14.672 3.84 23.656 1 68.5 174 ALA B N 1
ATOM 2805 C CA . ALA B 1 174 ? -15.406 3.531 24.875 1 68.5 174 ALA B CA 1
ATOM 2806 C C . ALA B 1 174 ? -15.219 4.629 25.922 1 68.5 174 ALA B C 1
ATOM 2808 O O . ALA B 1 174 ? -14.18 5.293 25.953 1 68.5 174 ALA B O 1
#

Organism: NCBI:txid59203

Secondary structure (DSSP, 8-state):
----------------------GGGGGGGGGSS--SS------HHHHHHHS--EEEEEEE-HHHH-TTEEEEEEE--SSTHHHHHHHTSTTSSS--EEEEEEEETTHHHHHHHHHHHTGGGBS-SS-TTS-EEES-HHHHHHHHHHHH------SS---HHHHHHHHHHHHHH-/----------------------TTTGGGGGGSS--S-------HHHHHHHS--EEEEEEE-HHHH-TTEEEEEEE--SSTHHHHHHHTSTTSSS--EEEEEEEETTHHHHHHHHHHHTGGGBS-SS-TTS-EEES-HHHHHHHHHHHH------SS---HHHHHHHHHHHHHH-

pLDDT: mean 77.31, std 29.77, range [20.67, 98.94]

Sequence (348 aa):
MLSSSVYWKKLCSPLKVLTGKSWKDSVWSWSRKSRTCISSMNAPSLWAQLTKQGHVYVISNIGSFGENVFKIGMTRRLEPMERVKELSGAAVPFDFDVHAMISCDDAPALEKTLHDHLESYRINRVNLRKEFFRVELSRIIDEVERHHGQVEYIADPVALQYLQSLKYAESEAAMLSSSVYWKKLCSPLKVLTGKSWKDSVWSWSRKSRTCISSMNAPSLWAQLTKQGHVYVISNIGSFGENVFKIGMTRRLEPMERVKELSGAAVPFDFDVHAMISCDDAPALEKTLHDHLESYRINRVNLRKEFFRVELSRIIDEVERHHGQVEYIADPVALQYLQSLKYAESEAA